Protein AF-A0A832TL80-F1 (afdb_monomer_lite)

Radius of gyration: 20.69 Å; chains: 1; bounding box: 59×48×45 Å

Secondary structure (DSSP, 8-state):
--B-TTT--B-SSEEEETTEEEEGGGGTTTSHHHHTTSSTT-TTS-GGG-BHHHHSB----EEETT-BHHHHHHHHHHTT-SEEEEEETTEEEEEEEHHHHIIIIITTT--GGG-BGGGT-B-S---B-TTSBHHHHHHHHHHHT-SEEEEEETTEEEEEEEHHHHHHHSTTHHHHHHHHHHHGGGGS--S--TTSS-TTTT--EEEE-TTT--EEEEEEEETTEEEEHHHHHHTT----

pLDDT: mean 71.95, std 20.25, range [30.44, 98.19]

Sequence (240 aa):
MNVCESCDSTSIDLRYVDGRYLCGNCRHEKDIEADRGKYAGIHNRDINKVSVTRAMNKAVIVMDINSDIPSIAREMVSRDAGSVIVTENDKATGIITERDIVKNIVAENKKPGELKAKDIFSSPLITIEPEKSIAEASEIMLKANIKRLPVLKDRTVIGIISNTDILAITPGLDTILRNLVDMNREALFSIPSREEISEDLEDFITGICESCLVFSVDLKYVHGRYLCRNCRQEEGEDYE

Foldseek 3Di:
DDAFPPPRDDAPQWAQAPNTTHHPVRPPDPCVPQPFQQAPPLAPDDLQQAFQLNLFRQDAAEDEQFAAQVVVVCVCRHVVHQKHFYDYPNARAFMDGPVQCCPVDVVVVHDRRVDGNNSRTDDRQAAAERRGGVVVVVVSCVVVVHFKHFYDDPRDGRGMDGVVSVQCSDHPSVVVVVVVCVVCVVVVPDDDDPPPDDPPPPAQDWDAWPPSRGTASRWHQDPNTTHHPVVCVVVPPDDD

Structure (mmCIF, N/CA/C/O backbone):
data_AF-A0A832TL80-F1
#
_entry.id   AF-A0A832TL80-F1
#
loop_
_atom_site.group_PDB
_atom_site.id
_atom_site.type_symbol
_atom_site.label_atom_id
_atom_site.label_alt_id
_atom_site.label_comp_id
_atom_site.label_asym_id
_atom_site.label_entity_id
_atom_site.label_seq_id
_atom_site.pdbx_PDB_ins_code
_atom_site.Cartn_x
_atom_site.Cartn_y
_atom_site.Cartn_z
_atom_site.occupancy
_atom_site.B_iso_or_equiv
_atom_site.auth_seq_id
_atom_site.auth_comp_id
_atom_site.auth_asym_id
_atom_site.auth_atom_id
_atom_site.pdbx_PDB_model_num
ATOM 1 N N . MET A 1 1 ? 16.599 -9.010 20.480 1.00 48.94 1 MET A N 1
ATOM 2 C CA . MET A 1 1 ? 17.142 -9.932 19.463 1.00 48.94 1 MET A CA 1
ATOM 3 C C . MET A 1 1 ? 15.985 -10.771 18.993 1.00 48.94 1 MET A C 1
ATOM 5 O O . MET A 1 1 ? 15.386 -11.442 19.821 1.00 48.94 1 MET A O 1
ATOM 9 N N . ASN A 1 2 ? 15.605 -10.642 17.728 1.00 57.44 2 ASN A N 1
ATOM 10 C CA . ASN A 1 2 ? 14.525 -11.449 17.181 1.00 57.44 2 ASN A CA 1
ATOM 11 C C . ASN A 1 2 ? 15.141 -12.803 16.794 1.00 57.44 2 ASN A C 1
ATOM 13 O O . ASN A 1 2 ? 16.161 -12.842 16.101 1.00 57.44 2 ASN A O 1
ATOM 17 N N . VAL A 1 3 ? 14.568 -13.889 17.307 1.00 72.94 3 VAL A N 1
ATOM 18 C CA . VAL A 1 3 ? 15.081 -15.256 17.160 1.00 72.94 3 VAL A CA 1
ATOM 19 C C . VAL A 1 3 ? 14.088 -16.051 16.319 1.00 72.94 3 VAL A C 1
ATOM 21 O O . VAL A 1 3 ? 12.880 -15.913 16.495 1.00 72.94 3 VAL A O 1
ATOM 24 N N . CYS A 1 4 ? 14.593 -16.840 15.373 1.00 65.19 4 CYS A N 1
ATOM 25 C CA . CYS A 1 4 ? 13.780 -17.759 14.589 1.00 65.19 4 CYS A CA 1
ATOM 26 C C . CYS A 1 4 ? 13.204 -18.837 15.503 1.00 65.19 4 CYS A C 1
ATOM 28 O O . CYS A 1 4 ? 13.952 -19.632 16.052 1.00 65.19 4 CYS A O 1
ATOM 30 N N . GLU A 1 5 ? 11.887 -18.940 15.588 1.00 78.81 5 GLU A N 1
ATOM 31 C CA . GLU A 1 5 ? 11.196 -19.919 16.434 1.00 78.81 5 GLU A CA 1
ATOM 32 C C . GLU A 1 5 ? 11.215 -21.348 15.850 1.00 78.81 5 GLU A C 1
ATOM 34 O O . GLU A 1 5 ? 10.547 -22.245 16.365 1.00 78.81 5 GLU A O 1
ATOM 39 N N . SER A 1 6 ? 11.945 -21.573 14.749 1.00 78.12 6 SER A N 1
ATOM 40 C CA . SER A 1 6 ? 12.142 -22.901 14.146 1.00 78.12 6 SER A CA 1
ATOM 41 C C . SER A 1 6 ? 13.575 -23.417 14.212 1.00 78.12 6 SER A C 1
ATOM 43 O O . SER A 1 6 ? 13.756 -24.631 14.200 1.00 78.12 6 SER A O 1
ATOM 45 N N . CYS A 1 7 ? 14.582 -22.548 14.200 1.00 71.69 7 CYS A N 1
ATOM 46 C CA . CYS A 1 7 ? 15.986 -22.972 14.217 1.00 71.69 7 CYS A CA 1
ATOM 47 C C . CYS A 1 7 ? 16.824 -22.221 15.251 1.00 71.69 7 CYS A C 1
ATOM 49 O O . CYS A 1 7 ? 18.045 -22.340 15.242 1.00 71.69 7 CYS A O 1
ATOM 51 N N . ASP A 1 8 ? 16.175 -21.404 16.083 1.00 66.75 8 ASP A N 1
ATOM 52 C CA . ASP A 1 8 ? 16.772 -20.586 17.138 1.00 66.75 8 ASP A CA 1
ATOM 53 C C . ASP A 1 8 ? 17.891 -19.642 16.662 1.00 66.75 8 ASP A C 1
ATOM 55 O O . ASP A 1 8 ? 18.618 -19.049 17.458 1.00 66.75 8 ASP A O 1
ATOM 59 N N . SER A 1 9 ? 18.008 -19.431 15.345 1.00 58.16 9 SER A N 1
ATOM 60 C CA . SER A 1 9 ? 18.956 -18.485 14.772 1.00 58.16 9 SER A CA 1
ATOM 61 C C . SER A 1 9 ? 18.470 -17.055 14.982 1.00 58.16 9 SER A C 1
ATOM 63 O O . SER A 1 9 ? 17.329 -16.728 14.636 1.00 58.16 9 SER A O 1
ATOM 65 N N . THR A 1 10 ? 19.350 -16.165 15.420 1.00 56.53 10 THR A N 1
ATOM 66 C CA . THR A 1 10 ? 19.107 -14.723 15.313 1.00 56.53 10 THR A CA 1
ATOM 67 C C . THR A 1 10 ? 19.060 -14.335 13.835 1.00 56.53 10 THR A C 1
ATOM 69 O O . THR A 1 10 ? 19.998 -14.608 13.089 1.00 56.53 10 THR A O 1
ATOM 72 N N . SER A 1 11 ? 17.974 -13.702 13.390 1.00 49.56 11 SER A N 1
ATOM 73 C CA . SER A 1 11 ? 17.815 -13.276 11.995 1.00 49.56 11 SER A CA 1
ATOM 74 C C . SER A 1 11 ? 17.180 -11.889 11.924 1.00 49.56 11 SER A C 1
ATOM 76 O O . SER A 1 11 ? 16.239 -11.584 12.653 1.00 49.56 11 SER A O 1
ATOM 78 N N . ILE A 1 12 ? 17.704 -11.041 11.037 1.00 46.66 12 ILE A N 1
ATOM 79 C CA . ILE A 1 12 ? 17.117 -9.728 10.718 1.00 46.66 12 ILE A CA 1
ATOM 80 C C . ILE A 1 12 ? 15.978 -9.834 9.696 1.00 46.66 12 ILE A C 1
ATOM 82 O O . ILE A 1 12 ? 15.180 -8.915 9.564 1.00 46.66 12 ILE A O 1
ATOM 86 N N . ASP A 1 13 ? 15.895 -10.968 9.004 1.00 51.09 13 ASP A N 1
ATOM 87 C CA . ASP A 1 13 ? 14.865 -11.308 8.027 1.00 51.09 13 ASP A CA 1
ATOM 88 C C . ASP A 1 13 ? 13.900 -12.325 8.654 1.00 51.09 13 ASP A C 1
ATOM 90 O O . ASP A 1 13 ? 13.768 -13.462 8.200 1.00 51.09 13 ASP A O 1
ATOM 94 N N . LEU A 1 14 ? 13.319 -11.980 9.805 1.00 55.31 14 LEU A N 1
ATOM 95 C CA . LEU A 1 14 ? 12.272 -12.787 10.430 1.00 55.31 14 LEU A CA 1
ATOM 96 C C . LEU A 1 14 ? 10.917 -12.332 9.916 1.00 55.31 14 LEU A C 1
ATOM 98 O O . LEU A 1 14 ? 10.561 -11.166 10.057 1.00 55.31 14 LEU A O 1
ATOM 102 N N . ARG A 1 15 ? 10.149 -13.275 9.376 1.00 57.84 15 ARG A N 1
ATOM 103 C CA . ARG A 1 15 ? 8.752 -13.061 8.990 1.00 57.84 15 ARG A CA 1
ATOM 104 C C . ARG A 1 15 ? 7.858 -13.945 9.833 1.00 57.84 15 ARG A C 1
ATOM 106 O O . ARG A 1 15 ? 8.253 -15.051 10.191 1.00 57.84 15 ARG A O 1
ATOM 113 N N . TYR A 1 16 ? 6.666 -13.466 10.152 1.00 61.72 16 TYR A N 1
ATOM 114 C CA . TYR A 1 16 ? 5.697 -14.261 10.890 1.00 61.72 16 TYR A CA 1
ATOM 115 C C . TYR A 1 16 ? 4.911 -15.138 9.917 1.00 61.72 16 TYR A C 1
ATOM 117 O O . TYR A 1 16 ? 4.200 -14.628 9.059 1.00 61.72 16 TYR A O 1
ATOM 125 N N . VAL A 1 17 ? 5.039 -16.451 10.040 1.00 62.19 17 VAL A N 1
ATOM 126 C CA . VAL A 1 17 ? 4.403 -17.439 9.167 1.00 62.19 17 VAL A CA 1
ATOM 127 C C . VAL A 1 17 ? 3.765 -18.500 10.057 1.00 62.19 17 VAL A C 1
ATOM 129 O O . VAL A 1 17 ? 4.408 -19.008 10.975 1.00 62.19 17 VAL A O 1
ATOM 132 N N . ASP A 1 18 ? 2.482 -18.795 9.831 1.00 63.47 18 ASP A N 1
ATOM 133 C CA . ASP A 1 18 ? 1.717 -19.825 10.556 1.00 63.47 18 ASP A CA 1
ATOM 134 C C . ASP A 1 18 ? 1.846 -19.762 12.091 1.00 63.47 18 ASP A C 1
ATOM 136 O O . ASP A 1 18 ? 1.967 -20.771 12.790 1.00 63.47 18 ASP A O 1
ATOM 140 N N . GLY A 1 19 ? 1.809 -18.547 12.639 1.00 62.19 19 GLY A N 1
ATOM 141 C CA . GLY A 1 19 ? 1.839 -18.332 14.081 1.00 62.19 19 GLY A CA 1
ATOM 142 C C . GLY A 1 19 ? 3.238 -18.209 14.689 1.00 62.19 19 GLY A C 1
ATOM 143 O O . GLY A 1 19 ? 3.325 -18.073 15.910 1.00 62.19 19 GLY A O 1
ATOM 144 N N . ARG A 1 20 ? 4.308 -18.251 13.877 1.00 73.81 20 ARG A N 1
ATOM 145 C CA . 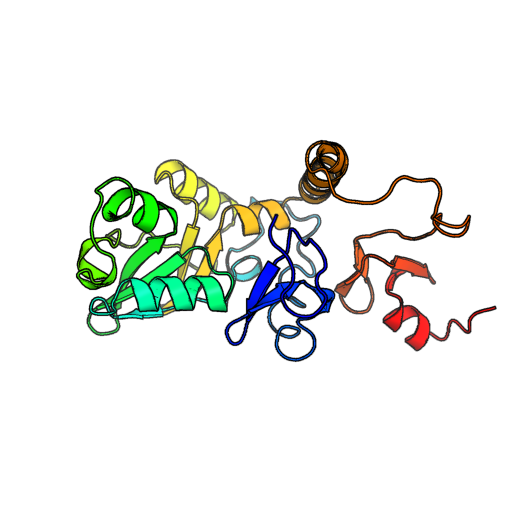ARG A 1 20 ? 5.702 -18.229 14.346 1.00 73.81 20 ARG A CA 1
ATOM 146 C C . ARG A 1 20 ? 6.599 -17.263 13.5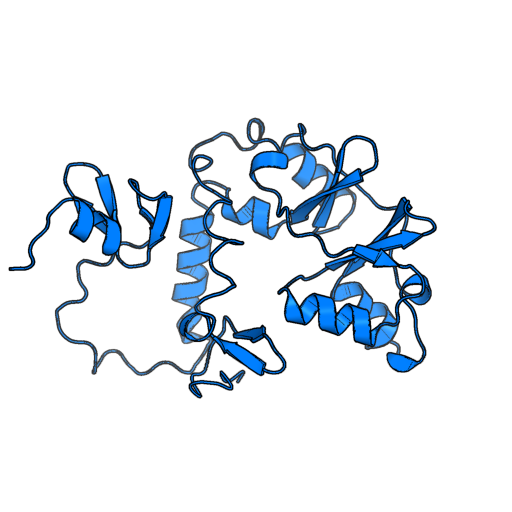80 1.00 73.81 20 ARG A C 1
ATOM 148 O O . ARG A 1 20 ? 6.407 -17.071 12.386 1.00 73.81 20 ARG A O 1
ATOM 155 N N . TYR A 1 21 ? 7.626 -16.703 14.216 1.00 71.56 21 TYR A N 1
ATOM 156 C CA . TYR A 1 21 ? 8.664 -15.918 13.526 1.00 71.56 21 TYR A CA 1
ATOM 157 C C . TYR A 1 21 ? 9.734 -16.830 12.909 1.00 71.56 21 TYR A C 1
ATOM 159 O O . TYR A 1 21 ? 10.517 -17.448 13.626 1.00 71.56 21 TYR A O 1
ATOM 167 N N . LEU A 1 22 ? 9.802 -16.897 11.576 1.00 69.94 22 LEU A N 1
ATOM 168 C CA . LEU A 1 22 ? 10.696 -17.774 10.811 1.00 69.94 22 LEU A CA 1
ATOM 169 C C . LEU A 1 22 ? 11.719 -16.984 9.980 1.00 69.94 22 LEU A C 1
ATOM 171 O O . LEU A 1 22 ? 11.379 -16.000 9.312 1.00 69.94 22 LEU A O 1
ATOM 175 N N . CYS A 1 23 ? 12.982 -17.425 9.990 1.00 67.88 23 CYS A N 1
ATOM 176 C CA . CYS A 1 23 ? 14.047 -16.837 9.169 1.00 67.88 23 CYS A CA 1
ATOM 177 C C . CYS A 1 23 ? 13.941 -17.298 7.710 1.00 67.88 23 CYS A C 1
ATOM 179 O O . CYS A 1 23 ? 13.290 -18.303 7.430 1.00 67.88 23 CYS A O 1
ATOM 181 N N . GLY A 1 24 ? 14.609 -16.603 6.781 1.00 59.31 24 GLY A N 1
ATOM 182 C CA . GLY A 1 24 ? 14.574 -16.926 5.345 1.00 59.31 24 GLY A CA 1
ATOM 183 C C . GLY A 1 24 ? 14.854 -18.388 5.004 1.00 59.31 24 GLY A C 1
ATOM 184 O O . GLY A 1 24 ? 14.225 -18.939 4.104 1.00 59.31 24 GLY A O 1
ATOM 185 N N . ASN A 1 25 ? 15.700 -19.054 5.787 1.00 62.31 25 ASN A N 1
ATOM 186 C CA . ASN A 1 25 ? 16.017 -20.465 5.583 1.00 62.31 25 ASN A CA 1
ATOM 187 C C . ASN A 1 25 ? 14.895 -21.408 6.048 1.00 62.31 25 ASN A C 1
ATOM 189 O O . ASN A 1 25 ? 14.706 -22.463 5.450 1.00 62.31 25 ASN A O 1
ATOM 193 N N . CYS A 1 26 ? 14.108 -21.025 7.056 1.00 66.50 26 CYS A N 1
ATOM 194 C CA . CYS A 1 26 ? 13.037 -21.851 7.625 1.00 66.50 26 CYS A CA 1
ATOM 195 C C . CYS A 1 26 ? 11.678 -21.688 6.927 1.00 66.50 26 CYS A C 1
ATOM 197 O O . CYS A 1 26 ? 10.740 -22.400 7.268 1.00 66.50 26 CYS A O 1
ATOM 199 N N . ARG A 1 27 ? 11.555 -20.775 5.954 1.00 69.38 27 ARG A N 1
ATOM 200 C CA . ARG A 1 27 ? 10.302 -20.488 5.223 1.00 69.38 27 ARG A CA 1
ATOM 201 C C . ARG A 1 27 ? 10.055 -21.373 3.985 1.00 69.38 27 ARG A C 1
ATOM 203 O O . ARG A 1 27 ? 9.145 -21.112 3.199 1.00 69.38 27 ARG A O 1
ATOM 210 N N . HIS A 1 28 ? 10.858 -22.412 3.763 1.00 53.44 28 HIS A N 1
ATOM 211 C CA . HIS A 1 28 ? 10.802 -23.207 2.531 1.00 53.44 28 HIS A CA 1
ATOM 212 C C . HIS A 1 28 ? 9.560 -24.114 2.452 1.00 53.44 28 HIS A C 1
ATOM 214 O O . HIS A 1 28 ? 9.505 -25.154 3.092 1.00 53.44 28 HIS A O 1
ATOM 220 N N . GLU A 1 29 ? 8.566 -23.678 1.668 1.00 42.06 29 GLU A N 1
ATOM 221 C CA . GLU A 1 29 ? 8.042 -24.350 0.450 1.00 42.06 29 GLU A CA 1
ATOM 222 C C . GLU A 1 29 ? 6.787 -23.645 -0.113 1.00 42.06 29 GLU A C 1
ATOM 224 O O . GLU A 1 29 ? 6.379 -23.934 -1.234 1.00 42.06 29 GLU A O 1
ATOM 229 N N . LYS A 1 30 ? 6.214 -22.650 0.587 1.00 42.03 30 LYS A N 1
ATOM 230 C CA . LYS A 1 30 ? 5.069 -21.856 0.079 1.00 42.03 30 LYS A CA 1
ATOM 231 C C . LYS A 1 30 ? 5.389 -20.409 -0.321 1.00 42.03 30 LYS A C 1
ATOM 233 O O . LYS A 1 30 ? 4.655 -19.833 -1.116 1.00 42.03 30 LYS A O 1
ATOM 238 N N . ASP A 1 31 ? 6.507 -19.846 0.137 1.00 42.84 31 ASP A N 1
ATOM 239 C CA . ASP A 1 31 ? 6.844 -18.423 -0.084 1.00 42.84 31 ASP A CA 1
ATOM 240 C C . ASP A 1 31 ? 7.661 -18.157 -1.362 1.00 42.84 31 ASP A C 1
ATOM 242 O O . ASP A 1 31 ? 7.952 -17.018 -1.729 1.00 42.84 31 ASP A O 1
ATOM 246 N N . ILE A 1 32 ? 8.033 -19.223 -2.065 1.00 40.72 32 ILE A N 1
ATOM 247 C CA . ILE A 1 32 ? 8.951 -19.194 -3.204 1.00 40.72 32 ILE A CA 1
ATOM 248 C C . ILE A 1 32 ? 8.335 -18.547 -4.459 1.00 40.72 32 ILE A C 1
ATOM 250 O O . ILE A 1 32 ? 9.061 -17.985 -5.281 1.00 40.72 32 ILE A O 1
ATOM 254 N N . GLU A 1 33 ? 7.011 -18.553 -4.602 1.00 36.66 33 GLU A N 1
ATOM 255 C CA . GLU A 1 33 ? 6.350 -18.012 -5.798 1.00 36.66 33 GLU A CA 1
ATOM 256 C C . GLU A 1 33 ? 6.107 -16.492 -5.747 1.00 36.66 33 GLU A C 1
ATOM 258 O O . GLU A 1 33 ? 5.873 -15.877 -6.787 1.00 36.66 33 GLU A O 1
ATOM 263 N N . ALA A 1 34 ? 6.218 -15.845 -4.580 1.00 40.84 34 ALA A N 1
ATOM 264 C CA . ALA A 1 34 ? 5.874 -14.425 -4.438 1.00 40.84 34 ALA A CA 1
ATOM 265 C C . ALA A 1 34 ? 7.029 -13.448 -4.740 1.00 40.84 34 ALA A C 1
ATOM 267 O O . ALA A 1 34 ? 6.762 -12.296 -5.090 1.00 40.84 34 ALA A O 1
ATOM 268 N N . ASP A 1 35 ? 8.294 -13.875 -4.632 1.00 35.06 35 ASP A N 1
ATOM 269 C CA . ASP A 1 35 ? 9.465 -12.984 -4.770 1.00 35.06 35 ASP A CA 1
ATOM 270 C C . ASP A 1 35 ? 10.349 -13.251 -5.999 1.00 35.06 35 ASP A C 1
ATOM 272 O O . ASP A 1 35 ? 11.065 -12.353 -6.442 1.00 35.06 35 ASP A O 1
ATOM 276 N N . ARG A 1 36 ? 10.274 -14.436 -6.620 1.00 33.81 36 ARG A N 1
ATOM 277 C CA . ARG A 1 36 ? 11.235 -14.869 -7.657 1.00 33.81 36 ARG A CA 1
ATOM 278 C C . ARG A 1 36 ? 11.150 -14.151 -9.013 1.00 33.81 36 ARG A C 1
ATOM 280 O O . ARG A 1 36 ? 12.035 -14.343 -9.835 1.00 33.81 36 ARG A O 1
ATOM 287 N N . GLY A 1 37 ? 10.138 -13.315 -9.262 1.00 35.94 37 GLY A N 1
ATOM 288 C CA . GLY A 1 37 ? 9.908 -12.700 -10.582 1.00 35.94 37 GLY A CA 1
ATOM 289 C C . GLY A 1 37 ? 9.864 -11.170 -10.633 1.00 35.94 37 GLY A C 1
ATOM 290 O O . GLY A 1 37 ? 9.578 -10.620 -11.694 1.00 35.94 37 GLY A O 1
ATOM 291 N N . LYS A 1 38 ? 10.082 -10.459 -9.516 1.00 40.44 38 LYS A N 1
ATOM 292 C CA . LYS A 1 38 ? 9.716 -9.029 -9.418 1.00 40.44 38 LYS A CA 1
ATOM 293 C C . LYS A 1 38 ? 10.641 -8.054 -10.159 1.00 40.44 3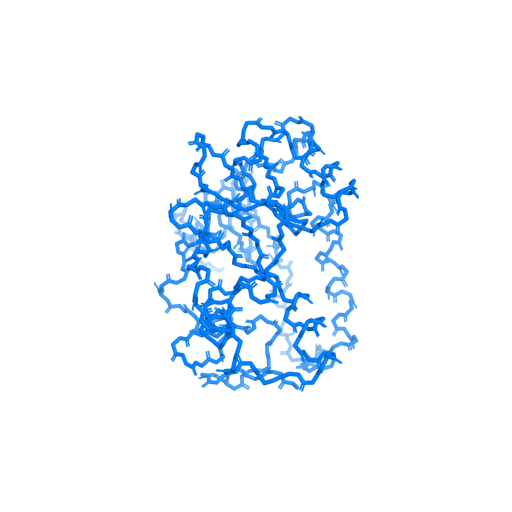8 LYS A C 1
ATOM 295 O O . LYS A 1 38 ? 10.171 -6.996 -10.557 1.00 40.44 38 LYS A O 1
ATOM 300 N N . TYR A 1 39 ? 11.914 -8.394 -10.380 1.00 43.06 39 TYR A N 1
ATOM 301 C CA . TYR A 1 39 ? 12.921 -7.412 -10.834 1.00 43.06 39 TYR A CA 1
ATOM 302 C C . TYR A 1 39 ? 13.730 -7.827 -12.074 1.00 43.06 39 TYR A C 1
ATOM 304 O O . TYR A 1 39 ? 14.628 -7.106 -12.515 1.00 43.06 39 TYR A O 1
ATOM 312 N N . ALA A 1 40 ? 13.386 -8.961 -12.689 1.00 35.41 40 ALA A N 1
ATOM 313 C CA . ALA A 1 40 ? 14.052 -9.447 -13.892 1.00 35.41 40 ALA A CA 1
ATOM 314 C C . ALA A 1 40 ? 13.946 -8.428 -15.054 1.00 35.41 40 ALA A C 1
ATOM 316 O O . ALA A 1 40 ? 12.857 -8.109 -15.533 1.00 35.41 40 ALA A O 1
ATOM 317 N N . GLY A 1 41 ? 15.091 -7.913 -15.525 1.00 38.53 41 GLY A N 1
ATOM 318 C CA . GLY A 1 41 ? 15.200 -7.098 -16.749 1.00 38.53 41 GLY A CA 1
ATOM 319 C C . GLY A 1 41 ? 15.059 -5.573 -16.601 1.00 38.53 41 GLY A C 1
ATOM 320 O O . GLY A 1 41 ? 14.920 -4.875 -17.618 1.00 38.53 41 GLY A O 1
ATOM 321 N N . ILE A 1 42 ? 15.077 -5.045 -15.371 1.00 45.91 42 ILE A N 1
ATOM 322 C CA . ILE A 1 42 ? 14.976 -3.594 -15.098 1.00 45.91 42 ILE A CA 1
ATOM 323 C C . ILE A 1 42 ? 16.350 -2.953 -14.845 1.00 45.91 42 ILE A C 1
ATOM 325 O O . ILE A 1 42 ? 16.527 -1.757 -15.086 1.00 45.91 42 ILE A O 1
ATOM 329 N N . HIS A 1 43 ? 17.339 -3.751 -14.442 1.00 42.84 43 HIS A N 1
ATOM 330 C CA . HIS A 1 43 ? 18.697 -3.285 -14.195 1.00 42.84 43 HIS A CA 1
ATOM 331 C C . HIS A 1 43 ? 19.295 -2.706 -15.488 1.00 42.84 43 HIS A C 1
ATOM 333 O O . HIS A 1 43 ? 19.375 -3.395 -16.503 1.00 42.84 43 HIS A O 1
ATOM 339 N N . ASN A 1 44 ? 19.676 -1.424 -15.437 1.00 45.69 44 ASN A N 1
ATOM 340 C CA . ASN A 1 44 ? 20.236 -0.601 -16.523 1.00 45.69 44 ASN A CA 1
ATOM 341 C C . ASN A 1 44 ? 19.251 0.201 -17.412 1.00 45.69 44 ASN A C 1
ATOM 343 O O . ASN A 1 44 ? 19.606 0.602 -18.522 1.00 45.69 44 ASN A O 1
ATOM 347 N N . ARG A 1 45 ? 18.020 0.484 -16.954 1.00 49.81 45 ARG A N 1
ATOM 348 C CA . ARG A 1 45 ? 17.097 1.412 -17.647 1.00 49.81 45 ARG A CA 1
ATOM 349 C C . ARG A 1 45 ? 17.026 2.772 -16.951 1.00 49.81 45 ARG A C 1
ATOM 351 O O . ARG A 1 45 ? 16.989 2.847 -15.729 1.00 49.81 45 ARG A O 1
ATOM 358 N N . ASP A 1 46 ? 16.940 3.838 -17.747 1.00 62.66 46 ASP A N 1
ATOM 359 C CA . ASP A 1 46 ? 16.547 5.176 -17.285 1.00 62.66 46 ASP A CA 1
ATOM 360 C C . ASP A 1 46 ? 15.223 5.071 -16.505 1.00 62.66 46 ASP A C 1
ATOM 362 O O . ASP A 1 46 ? 14.233 4.567 -17.046 1.00 62.66 46 ASP A O 1
ATOM 366 N N . ILE A 1 47 ? 15.204 5.508 -15.240 1.00 60.44 47 ILE A N 1
ATOM 367 C CA . ILE A 1 47 ? 14.044 5.404 -14.335 1.00 60.44 47 ILE A CA 1
ATOM 368 C C . ILE A 1 47 ? 12.793 6.089 -14.904 1.00 60.44 47 ILE A C 1
ATOM 370 O O . ILE A 1 47 ? 11.668 5.677 -14.616 1.00 60.44 47 ILE A O 1
ATOM 374 N N . ASN A 1 48 ? 12.980 7.065 -15.798 1.00 63.44 48 ASN A N 1
ATOM 375 C CA . ASN A 1 48 ? 11.896 7.723 -16.528 1.00 63.44 48 ASN A CA 1
ATOM 376 C C . ASN A 1 48 ? 11.179 6.786 -17.519 1.00 63.44 48 ASN A C 1
ATOM 378 O O . ASN A 1 48 ? 10.062 7.068 -17.940 1.00 63.44 48 ASN A O 1
ATOM 382 N N . LYS A 1 49 ? 11.800 5.663 -17.901 1.00 69.06 49 LYS A N 1
ATOM 383 C CA . LYS A 1 49 ? 11.278 4.685 -18.874 1.00 69.06 49 LYS A CA 1
ATOM 384 C C . LYS A 1 49 ? 10.768 3.395 -18.233 1.00 69.06 49 LYS A C 1
ATOM 386 O O . LYS A 1 49 ? 10.279 2.515 -18.945 1.00 69.06 49 LYS A O 1
ATOM 391 N N . VAL A 1 50 ? 10.902 3.239 -16.916 1.00 75.12 50 VAL A N 1
ATOM 392 C CA . VAL A 1 50 ? 10.374 2.072 -16.202 1.00 75.12 50 VAL A CA 1
ATOM 393 C C . VAL A 1 50 ? 8.961 2.391 -15.730 1.00 75.12 50 VAL A C 1
ATOM 395 O O . VAL A 1 50 ? 8.751 3.347 -14.990 1.00 75.12 50 VAL A O 1
ATOM 398 N N . SER A 1 51 ? 7.990 1.593 -16.172 1.00 82.44 51 SER A N 1
ATOM 399 C CA . SER A 1 51 ? 6.591 1.709 -15.753 1.00 82.44 51 SER A CA 1
ATOM 400 C C . SER A 1 51 ? 6.374 1.131 -14.354 1.00 82.44 51 SER A C 1
ATOM 402 O O . SER A 1 51 ? 6.948 0.087 -14.035 1.00 82.44 51 SER A O 1
ATOM 404 N N . VAL A 1 52 ? 5.449 1.698 -13.586 1.00 87.00 52 VAL A N 1
ATOM 405 C CA . VAL A 1 52 ? 5.047 1.227 -12.252 1.00 87.00 52 VAL A CA 1
ATOM 406 C C . VAL A 1 52 ? 4.686 -0.257 -12.245 1.00 87.00 52 VAL A C 1
ATOM 408 O O . VAL A 1 52 ? 5.164 -0.987 -11.383 1.00 87.00 52 VAL A O 1
ATOM 411 N N . THR A 1 53 ? 3.945 -0.746 -13.246 1.00 82.06 53 THR A N 1
ATOM 412 C CA . THR A 1 53 ? 3.565 -2.173 -13.365 1.00 82.06 53 THR A CA 1
ATOM 413 C C . THR A 1 53 ? 4.744 -3.135 -13.263 1.00 82.06 53 THR A C 1
ATOM 415 O O . THR A 1 53 ? 4.586 -4.265 -12.805 1.00 82.06 53 THR A O 1
ATOM 418 N N . ARG A 1 54 ? 5.924 -2.710 -13.729 1.00 74.12 54 ARG A N 1
ATOM 419 C CA . ARG A 1 54 ? 7.121 -3.552 -13.755 1.00 74.12 54 ARG A CA 1
ATOM 420 C C . ARG A 1 54 ? 7.804 -3.659 -12.399 1.00 74.12 54 ARG A C 1
ATOM 422 O O . ARG A 1 54 ? 8.502 -4.636 -12.195 1.00 74.12 54 ARG A O 1
ATOM 429 N N . ALA A 1 55 ? 7.617 -2.682 -11.517 1.00 76.38 55 ALA A N 1
ATOM 430 C CA . ALA A 1 55 ? 8.296 -2.634 -10.226 1.00 76.38 55 ALA A CA 1
ATOM 431 C C . ALA A 1 55 ? 7.361 -2.802 -9.026 1.00 76.38 55 ALA A C 1
ATOM 433 O O . ALA A 1 55 ? 7.828 -3.082 -7.930 1.00 76.38 55 ALA A O 1
ATOM 434 N N . MET A 1 56 ? 6.054 -2.603 -9.204 1.00 79.06 56 MET A N 1
ATOM 435 C CA . MET A 1 56 ? 5.093 -2.707 -8.111 1.00 79.06 56 MET A CA 1
ATOM 436 C C . MET A 1 56 ? 5.039 -4.124 -7.531 1.00 79.06 56 MET A C 1
ATOM 438 O O . MET A 1 56 ? 5.156 -5.126 -8.244 1.00 79.06 56 MET A O 1
ATOM 442 N N . ASN A 1 57 ? 4.719 -4.210 -6.247 1.00 79.00 57 ASN A N 1
ATOM 443 C CA . ASN A 1 57 ? 4.307 -5.454 -5.632 1.00 79.00 57 ASN A CA 1
ATOM 444 C C . ASN A 1 57 ? 2.832 -5.737 -5.967 1.00 79.00 57 ASN A C 1
ATOM 446 O O . ASN A 1 57 ? 1.952 -4.916 -5.710 1.00 79.00 57 ASN A O 1
ATOM 450 N N . LYS A 1 58 ? 2.557 -6.907 -6.551 1.00 73.31 58 LYS A N 1
ATOM 451 C CA . LYS A 1 58 ? 1.198 -7.346 -6.915 1.00 73.31 58 LYS A CA 1
ATOM 452 C C . LYS A 1 58 ? 0.416 -7.914 -5.729 1.00 73.31 58 LYS A C 1
ATOM 454 O O . LYS A 1 58 ? -0.809 -7.955 -5.771 1.00 73.31 58 LYS A O 1
ATOM 459 N N . ALA A 1 59 ? 1.109 -8.363 -4.682 1.00 70.62 59 ALA A N 1
ATOM 460 C CA . ALA A 1 59 ? 0.480 -8.883 -3.479 1.00 70.62 59 ALA A CA 1
ATOM 461 C C . ALA A 1 59 ? 0.016 -7.710 -2.608 1.00 70.62 59 ALA A C 1
ATOM 463 O O . ALA A 1 59 ? 0.786 -7.149 -1.830 1.00 70.62 59 ALA A O 1
ATOM 464 N N . VAL A 1 60 ? -1.247 -7.321 -2.773 1.00 77.62 60 VAL A N 1
ATOM 465 C CA . VAL A 1 60 ? -1.872 -6.257 -1.986 1.00 77.62 60 VAL A CA 1
ATOM 466 C C . VAL A 1 60 ? -2.847 -6.865 -0.998 1.00 77.62 60 VAL A C 1
ATOM 468 O O . VAL A 1 60 ? -3.710 -7.658 -1.365 1.00 77.62 60 VAL A O 1
ATOM 471 N N . ILE A 1 61 ? -2.725 -6.458 0.260 1.00 86.56 61 ILE A N 1
ATOM 472 C CA . ILE 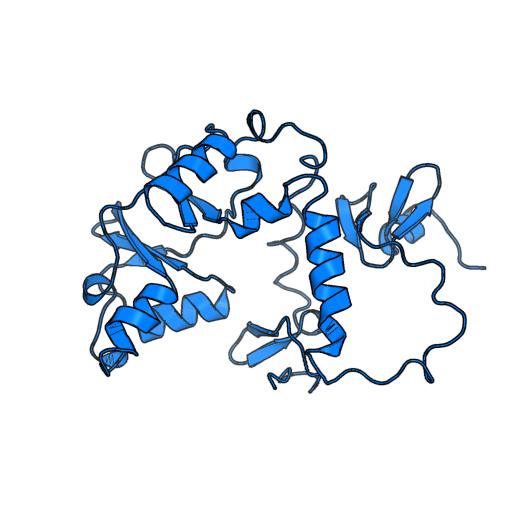A 1 61 ? -3.707 -6.786 1.287 1.00 86.56 61 ILE A CA 1
ATOM 473 C C . ILE A 1 61 ? -4.839 -5.776 1.192 1.00 86.56 61 ILE A C 1
ATOM 475 O O . ILE A 1 61 ? -4.604 -4.566 1.251 1.00 86.56 61 ILE A O 1
ATOM 479 N N . VAL A 1 62 ? -6.060 -6.281 1.071 1.00 91.31 62 VAL A N 1
ATOM 480 C CA . VAL A 1 62 ? -7.277 -5.477 1.032 1.00 91.31 62 VAL A CA 1
ATOM 481 C C . VAL A 1 62 ? -8.172 -5.912 2.182 1.00 91.31 62 VAL A C 1
ATOM 483 O O . VAL A 1 62 ? -8.393 -7.105 2.374 1.00 91.31 62 VAL A O 1
ATOM 486 N N . MET A 1 63 ? -8.663 -4.952 2.962 1.00 95.56 63 MET A N 1
ATOM 487 C CA . MET A 1 63 ? -9.522 -5.202 4.119 1.00 95.56 63 MET A CA 1
ATOM 488 C C . MET A 1 63 ? -10.722 -4.254 4.123 1.00 95.56 63 MET A C 1
ATOM 490 O O . MET A 1 63 ? -10.649 -3.135 3.610 1.00 95.56 63 MET A O 1
ATOM 494 N N . ASP A 1 64 ? -11.837 -4.699 4.700 1.00 96.94 64 ASP A N 1
ATOM 495 C CA . ASP A 1 64 ? -13.040 -3.873 4.844 1.00 96.94 64 ASP A CA 1
ATOM 496 C C . ASP A 1 64 ? -12.836 -2.793 5.917 1.00 96.94 64 ASP A C 1
ATOM 498 O O . ASP A 1 64 ? -12.152 -3.015 6.922 1.00 96.94 64 ASP A O 1
ATOM 502 N N . ILE A 1 65 ? -13.477 -1.640 5.737 1.00 97.44 65 ILE A N 1
ATOM 503 C CA . ILE A 1 65 ? -13.460 -0.490 6.649 1.00 97.44 65 ILE A CA 1
ATOM 504 C C . ILE A 1 65 ? -13.926 -0.830 8.079 1.00 97.44 65 ILE A C 1
ATOM 506 O O . ILE A 1 65 ? -13.581 -0.132 9.037 1.00 97.44 65 ILE A O 1
ATOM 510 N N . ASN A 1 66 ? -14.662 -1.929 8.264 1.00 97.50 66 ASN A N 1
ATOM 511 C CA . ASN A 1 66 ? -15.112 -2.412 9.567 1.00 97.50 66 ASN A CA 1
ATOM 512 C C . ASN A 1 66 ? -14.192 -3.455 10.213 1.00 97.50 66 ASN A C 1
ATOM 514 O O . ASN A 1 66 ? -14.501 -3.886 11.329 1.00 97.50 66 ASN A O 1
ATOM 518 N N . SER A 1 67 ? -13.099 -3.848 9.551 1.00 97.62 67 SER A N 1
ATOM 519 C CA . SER A 1 67 ? -12.111 -4.791 10.090 1.00 97.62 67 SER A CA 1
ATOM 520 C C . SER A 1 67 ? -11.485 -4.241 11.369 1.00 97.62 67 SER A C 1
ATOM 522 O O . SER A 1 67 ? -11.168 -3.051 11.444 1.00 97.62 67 SER A O 1
ATOM 524 N N . ASP A 1 68 ? -11.303 -5.090 12.378 1.00 97.56 68 ASP A N 1
ATOM 525 C CA . ASP A 1 68 ? -10.637 -4.704 13.622 1.00 97.56 68 ASP A CA 1
ATOM 526 C C . ASP A 1 68 ? -9.122 -4.524 13.422 1.00 97.56 68 ASP A C 1
ATOM 528 O O . ASP A 1 68 ? -8.502 -5.161 12.563 1.00 97.56 68 ASP A O 1
ATOM 532 N N . ILE A 1 69 ? -8.513 -3.643 14.221 1.00 97.94 69 ILE A N 1
ATOM 533 C CA . ILE A 1 69 ? -7.075 -3.360 14.115 1.00 97.94 69 ILE A CA 1
ATOM 534 C C . ILE A 1 69 ? -6.196 -4.593 14.380 1.00 97.94 69 ILE A C 1
ATOM 536 O O . ILE A 1 69 ? -5.231 -4.779 13.635 1.00 97.94 69 ILE A O 1
ATOM 540 N N . PRO A 1 70 ? -6.465 -5.449 15.385 1.00 97.12 70 PRO A N 1
ATOM 541 C CA . PRO A 1 70 ? -5.686 -6.671 15.574 1.00 97.12 70 PRO A CA 1
ATOM 542 C C . PRO A 1 70 ? -5.655 -7.576 14.335 1.00 97.12 70 PRO A C 1
ATOM 544 O O . PRO A 1 70 ? -4.602 -8.123 14.015 1.00 97.12 70 PRO A O 1
ATOM 547 N N . SER A 1 71 ? -6.774 -7.723 13.624 1.00 96.06 71 SER A N 1
ATOM 548 C CA . SER A 1 71 ? -6.855 -8.477 12.369 1.00 96.06 71 SER A CA 1
ATOM 549 C C . SER A 1 71 ? -6.022 -7.827 11.270 1.00 96.06 71 SER A C 1
ATOM 551 O O . SER A 1 71 ? -5.255 -8.524 10.612 1.00 96.06 71 SER A O 1
ATOM 553 N N . ILE A 1 72 ? -6.080 -6.498 11.134 1.00 96.31 72 ILE A N 1
ATOM 554 C CA . ILE A 1 72 ? -5.219 -5.753 10.201 1.00 96.31 72 ILE A CA 1
ATOM 555 C C . ILE A 1 72 ? -3.735 -5.979 10.500 1.00 96.31 72 ILE A C 1
ATOM 557 O O . ILE A 1 72 ? -2.962 -6.292 9.598 1.00 96.31 72 ILE A O 1
ATOM 561 N N . ALA A 1 73 ? -3.334 -5.849 11.765 1.00 93.75 73 ALA A N 1
ATOM 562 C CA . ALA A 1 73 ? -1.948 -6.039 12.176 1.00 93.75 73 ALA A CA 1
ATOM 563 C C . ALA A 1 73 ? -1.469 -7.477 11.921 1.00 93.75 73 ALA A C 1
ATOM 565 O O . ALA A 1 73 ? -0.350 -7.671 11.455 1.00 93.75 73 ALA A O 1
ATOM 566 N N . ARG A 1 74 ? -2.317 -8.486 12.169 1.00 91.31 74 ARG A N 1
ATOM 567 C CA . ARG A 1 74 ? -2.003 -9.886 11.844 1.00 91.31 74 ARG A CA 1
ATOM 568 C C . ARG A 1 74 ? -1.813 -10.099 10.348 1.00 91.31 74 ARG A C 1
ATOM 570 O O . ARG A 1 74 ? -0.837 -10.737 9.974 1.00 91.31 74 ARG A O 1
ATOM 577 N N . GLU A 1 75 ? -2.688 -9.552 9.504 1.00 86.06 75 GLU A N 1
ATOM 578 C CA . GLU A 1 75 ? -2.534 -9.662 8.048 1.00 86.06 75 GLU A CA 1
ATOM 579 C C . GLU A 1 75 ? -1.230 -9.007 7.576 1.00 86.06 75 GLU A C 1
ATOM 581 O O . GLU A 1 75 ? -0.472 -9.638 6.840 1.00 86.06 75 GLU A O 1
ATOM 586 N N . MET A 1 76 ? -0.919 -7.797 8.064 1.00 83.69 76 MET A N 1
ATOM 587 C CA . MET A 1 76 ? 0.356 -7.114 7.794 1.00 83.69 76 MET A CA 1
ATOM 588 C C . MET A 1 76 ? 1.557 -7.997 8.146 1.00 83.69 76 MET A C 1
ATOM 590 O O . MET A 1 76 ? 2.451 -8.193 7.329 1.00 83.69 76 MET A O 1
ATOM 594 N N . VAL A 1 77 ? 1.550 -8.571 9.348 1.00 80.94 77 VAL A N 1
ATOM 595 C CA . VAL A 1 77 ? 2.642 -9.394 9.876 1.00 80.94 77 VAL A CA 1
ATOM 596 C C . VAL A 1 77 ? 2.765 -10.729 9.125 1.00 80.94 77 VAL A C 1
ATOM 598 O O . VAL A 1 77 ? 3.871 -11.124 8.769 1.00 80.94 77 VAL A O 1
ATOM 601 N N . SER A 1 78 ? 1.642 -11.385 8.811 1.00 75.44 78 SER A N 1
ATOM 602 C CA . SER A 1 78 ? 1.606 -12.684 8.116 1.00 75.44 78 SER A CA 1
ATOM 603 C C . SER A 1 78 ? 2.101 -12.641 6.668 1.00 75.44 78 SER A C 1
ATOM 605 O O . SER A 1 78 ? 2.558 -13.644 6.130 1.00 75.44 78 SER A O 1
ATOM 607 N N . ARG A 1 79 ? 1.992 -11.478 6.020 1.00 70.38 79 ARG A N 1
ATOM 608 C CA . ARG A 1 79 ? 2.335 -11.283 4.604 1.00 70.38 79 ARG A CA 1
ATOM 609 C C . ARG A 1 79 ? 3.543 -10.369 4.413 1.00 70.38 79 ARG A C 1
ATOM 611 O O . ARG A 1 79 ? 3.809 -9.966 3.283 1.00 70.38 79 ARG A O 1
ATOM 618 N N . ASP A 1 80 ? 4.232 -10.026 5.502 1.00 71.25 80 ASP A N 1
ATOM 619 C CA . ASP A 1 80 ? 5.343 -9.068 5.528 1.00 71.25 80 ASP A CA 1
ATOM 620 C C . ASP A 1 80 ? 5.025 -7.764 4.772 1.00 71.25 80 ASP A C 1
ATOM 622 O O . ASP A 1 80 ? 5.763 -7.293 3.905 1.00 71.25 80 ASP A O 1
ATOM 626 N N . ALA A 1 81 ? 3.853 -7.198 5.055 1.00 79.12 81 ALA A N 1
ATOM 627 C CA . ALA A 1 81 ? 3.346 -6.010 4.392 1.00 79.12 81 ALA A CA 1
ATOM 628 C C . ALA A 1 81 ? 3.263 -4.838 5.367 1.00 79.12 81 ALA A C 1
ATOM 630 O O . ALA A 1 81 ? 2.531 -4.874 6.351 1.00 79.12 81 ALA A O 1
ATOM 631 N N . GLY A 1 82 ? 3.915 -3.727 5.031 1.00 82.56 82 GLY A N 1
ATOM 632 C CA . GLY A 1 82 ? 3.861 -2.517 5.858 1.00 82.56 82 GLY A CA 1
ATOM 633 C C . GLY A 1 82 ? 2.601 -1.654 5.674 1.00 82.56 82 GLY A C 1
ATOM 634 O O . GLY A 1 82 ? 2.540 -0.527 6.182 1.00 82.56 82 GLY A O 1
ATOM 635 N N . SER A 1 83 ? 1.619 -2.118 4.893 1.00 90.94 83 SER A N 1
ATOM 636 C CA . SER A 1 83 ? 0.348 -1.418 4.681 1.00 90.94 83 SER A CA 1
ATOM 637 C C . SER A 1 83 ? -0.773 -2.324 4.172 1.00 90.94 83 SER A C 1
ATOM 639 O O . SER A 1 83 ? -0.506 -3.280 3.449 1.00 90.94 83 SER A O 1
ATOM 641 N N . VAL A 1 84 ? -2.021 -1.940 4.450 1.00 94.88 84 VAL A N 1
ATOM 642 C CA . VAL A 1 84 ? -3.240 -2.543 3.890 1.00 94.88 84 VAL A CA 1
ATOM 643 C C . VAL A 1 84 ? -4.096 -1.480 3.208 1.00 94.88 84 VAL A C 1
ATOM 645 O O . VAL A 1 84 ? -4.183 -0.344 3.681 1.00 94.88 84 VAL A O 1
ATOM 648 N N . ILE A 1 85 ? -4.749 -1.848 2.111 1.00 95.38 85 ILE A N 1
ATOM 649 C CA . ILE A 1 85 ? -5.759 -1.010 1.465 1.00 95.38 85 ILE A CA 1
ATOM 650 C C . ILE A 1 85 ? -7.095 -1.234 2.155 1.00 95.38 85 ILE A C 1
ATOM 652 O O . ILE A 1 85 ? -7.512 -2.370 2.373 1.00 95.38 85 ILE A O 1
ATOM 656 N N . VAL A 1 86 ? -7.768 -0.140 2.483 1.00 96.94 86 VAL A N 1
ATOM 657 C CA . VAL A 1 86 ? -9.089 -0.151 3.102 1.00 96.94 86 VAL A CA 1
ATOM 658 C C . VAL A 1 86 ? -10.144 0.053 2.026 1.00 96.94 86 VAL A C 1
ATOM 660 O O . VAL A 1 86 ? -10.038 0.954 1.187 1.00 96.94 86 VAL A O 1
ATOM 663 N N . THR A 1 87 ? -11.162 -0.798 2.063 1.00 94.81 87 THR A N 1
ATOM 664 C CA . THR A 1 87 ? -12.314 -0.751 1.164 1.00 94.81 87 THR A CA 1
ATOM 665 C C . THR A 1 87 ? -13.595 -0.435 1.916 1.00 94.81 87 THR A C 1
ATOM 667 O O . THR A 1 87 ? -13.773 -0.841 3.059 1.00 94.81 87 THR A O 1
ATOM 670 N N . GLU A 1 88 ? -14.496 0.288 1.262 1.00 94.69 88 GLU A N 1
ATOM 671 C CA . GLU A 1 88 ? -15.866 0.508 1.714 1.00 94.69 88 GLU A CA 1
ATOM 672 C C . GLU A 1 88 ? -16.800 0.259 0.526 1.00 94.69 88 GLU A C 1
ATOM 674 O O . GLU A 1 88 ? -16.647 0.887 -0.524 1.00 94.69 88 GLU A O 1
ATOM 679 N N . ASN A 1 89 ? -17.757 -0.664 0.671 1.00 91.00 89 ASN A N 1
ATOM 680 C CA . ASN A 1 89 ? -18.657 -1.083 -0.415 1.00 91.00 89 ASN A CA 1
ATOM 681 C C . ASN A 1 89 ? -17.890 -1.451 -1.705 1.00 91.00 89 ASN A C 1
ATOM 683 O O . ASN A 1 89 ? -18.177 -0.914 -2.778 1.00 91.00 89 ASN A O 1
ATOM 687 N N . ASP A 1 90 ? -16.857 -2.290 -1.568 1.00 84.81 90 ASP A N 1
ATOM 688 C CA . ASP A 1 90 ? -15.963 -2.757 -2.644 1.00 84.81 90 ASP A CA 1
ATOM 689 C C . ASP A 1 90 ? -15.156 -1.664 -3.367 1.00 84.81 90 ASP A C 1
ATOM 691 O O . ASP A 1 90 ? -14.483 -1.921 -4.367 1.00 84.81 90 ASP A O 1
ATOM 695 N N . LYS A 1 91 ? -15.172 -0.427 -2.862 1.00 90.19 91 LYS A N 1
ATOM 696 C CA . LYS A 1 91 ? -14.356 0.670 -3.389 1.00 90.19 91 LYS A CA 1
ATOM 697 C C . LYS A 1 91 ? -13.146 0.873 -2.499 1.00 90.19 91 LYS A C 1
ATOM 699 O O . LYS A 1 91 ? -13.292 1.015 -1.292 1.00 90.19 91 LYS A O 1
ATOM 704 N N . ALA A 1 92 ? -11.957 0.936 -3.091 1.00 92.19 92 ALA A N 1
ATOM 705 C CA . ALA A 1 92 ? -10.747 1.311 -2.368 1.00 92.19 92 ALA A CA 1
ATOM 706 C C . ALA A 1 92 ? -10.833 2.791 -1.957 1.00 92.19 92 ALA A C 1
ATOM 708 O O . ALA A 1 92 ? -10.816 3.678 -2.811 1.00 92.19 92 ALA A O 1
ATOM 709 N N . THR A 1 93 ? -10.969 3.053 -0.656 1.00 93.44 93 THR A N 1
ATOM 710 C CA . THR A 1 93 ? -11.226 4.397 -0.109 1.00 93.44 93 THR A CA 1
ATOM 711 C C . THR A 1 93 ? -10.044 4.963 0.664 1.00 93.44 93 THR A C 1
ATOM 713 O O . THR A 1 93 ? -9.897 6.185 0.739 1.00 93.44 93 THR A O 1
ATOM 716 N N . GLY A 1 94 ? -9.165 4.108 1.189 1.00 94.94 94 GLY A N 1
ATOM 717 C CA . GLY A 1 94 ? -7.988 4.567 1.912 1.00 94.94 94 GLY A CA 1
ATOM 718 C C . GLY A 1 94 ? -6.949 3.488 2.177 1.00 94.94 94 GLY A C 1
ATOM 719 O O . GLY A 1 94 ? -6.972 2.407 1.591 1.00 94.94 94 GLY A O 1
ATOM 720 N N . ILE A 1 95 ? -5.991 3.819 3.033 1.00 96.19 95 ILE A N 1
ATOM 721 C CA . ILE A 1 95 ? -4.836 2.978 3.356 1.00 96.19 95 ILE A CA 1
ATOM 722 C C . ILE A 1 95 ? -4.525 3.080 4.849 1.00 96.19 95 ILE A C 1
ATOM 724 O O . ILE A 1 95 ? -4.682 4.143 5.452 1.00 96.19 95 ILE A O 1
ATOM 728 N N . ILE A 1 96 ? -4.072 1.977 5.438 1.00 96.94 96 ILE A N 1
ATOM 729 C CA . ILE A 1 96 ? -3.481 1.946 6.779 1.00 96.94 96 ILE A CA 1
ATOM 730 C C . ILE A 1 96 ? -2.050 1.455 6.638 1.00 96.94 96 ILE A C 1
ATOM 732 O O . ILE A 1 96 ? -1.787 0.444 5.990 1.00 96.94 96 ILE A O 1
ATOM 736 N N . THR A 1 97 ? -1.121 2.164 7.261 1.00 92.88 97 THR A N 1
ATOM 737 C CA . THR A 1 97 ? 0.299 1.824 7.324 1.00 92.88 97 THR A CA 1
ATOM 738 C C . THR A 1 97 ? 0.732 1.562 8.764 1.00 92.88 97 THR A C 1
ATOM 740 O O . THR A 1 97 ? 0.060 1.964 9.713 1.00 92.88 97 THR A O 1
ATOM 743 N N . GLU A 1 98 ? 1.907 0.960 8.952 1.00 91.12 98 GLU A N 1
ATOM 744 C CA . GLU A 1 98 ? 2.523 0.803 10.285 1.00 91.12 98 GLU A CA 1
ATOM 745 C C . GLU A 1 98 ? 2.606 2.136 11.046 1.00 91.12 98 GLU A C 1
ATOM 747 O O . GLU A 1 98 ? 2.379 2.198 12.254 1.00 91.12 98 GLU A O 1
ATOM 752 N N . ARG A 1 99 ? 2.877 3.235 10.325 1.00 89.06 99 ARG A N 1
ATOM 753 C CA . ARG A 1 99 ? 2.928 4.581 10.903 1.00 89.06 99 ARG A CA 1
ATOM 754 C C . ARG A 1 99 ? 1.575 5.011 11.460 1.00 89.06 99 ARG A C 1
ATOM 756 O O . ARG A 1 99 ? 1.557 5.683 12.486 1.00 89.06 99 ARG A O 1
ATOM 763 N N . ASP A 1 100 ? 0.473 4.635 10.821 1.00 94.12 100 ASP A N 1
ATOM 764 C CA . ASP A 1 100 ? -0.869 4.980 11.294 1.00 94.12 100 ASP A CA 1
ATOM 765 C C . ASP A 1 100 ? -1.209 4.232 12.582 1.00 94.12 100 ASP A C 1
ATOM 767 O O . ASP A 1 100 ? -1.786 4.828 13.489 1.00 94.12 100 ASP A O 1
ATOM 771 N N . ILE A 1 101 ? -0.784 2.970 12.707 1.00 95.25 101 ILE A N 1
ATOM 772 C CA . ILE A 1 101 ? -0.921 2.194 13.948 1.00 95.25 101 ILE A CA 1
ATOM 773 C C . ILE A 1 101 ? -0.112 2.857 15.071 1.00 95.25 101 ILE A C 1
ATOM 775 O O . ILE A 1 101 ? -0.645 3.132 16.147 1.00 95.25 101 ILE A O 1
ATOM 779 N N . VAL A 1 102 ? 1.159 3.182 14.822 1.00 94.06 102 VAL A N 1
ATOM 780 C CA . VAL A 1 102 ? 2.015 3.837 15.825 1.00 94.06 102 VAL A CA 1
ATOM 781 C C . VAL A 1 102 ? 1.447 5.198 16.230 1.00 94.06 102 VAL A C 1
ATOM 783 O O . VAL A 1 102 ? 1.332 5.491 17.418 1.00 94.06 102 VAL A O 1
ATOM 786 N N . LYS A 1 103 ? 1.058 6.026 15.257 1.00 93.19 103 LYS A N 1
ATOM 787 C CA . LYS A 1 103 ? 0.609 7.400 15.497 1.00 93.19 103 LYS A CA 1
ATOM 788 C C . LYS A 1 103 ? -0.770 7.466 16.148 1.00 93.19 103 LYS A C 1
ATOM 790 O O . LYS A 1 103 ? -0.944 8.230 17.082 1.00 93.19 103 LYS A O 1
ATOM 795 N N . ASN A 1 104 ? -1.751 6.713 15.656 1.00 95.19 104 ASN A N 1
ATOM 796 C CA . ASN A 1 104 ? -3.148 6.902 16.063 1.00 95.19 104 ASN A CA 1
ATOM 797 C C . ASN A 1 104 ? -3.582 5.995 17.219 1.00 95.19 104 ASN A C 1
ATOM 799 O O . ASN A 1 104 ? -4.650 6.229 17.793 1.00 95.19 104 ASN A O 1
ATOM 803 N N . ILE A 1 105 ? -2.786 4.966 17.536 1.00 96.00 105 ILE A N 1
ATOM 804 C CA . ILE A 1 105 ? -3.095 3.980 18.577 1.00 96.00 105 ILE A CA 1
ATOM 805 C C . ILE A 1 105 ? -2.045 4.007 19.674 1.00 96.00 105 ILE A C 1
ATOM 807 O O . ILE A 1 105 ? -2.386 4.294 20.817 1.00 96.00 105 ILE A O 1
ATOM 811 N N . VAL A 1 106 ? -0.782 3.726 19.338 1.00 95.69 106 VAL A N 1
ATOM 812 C CA . VAL A 1 106 ? 0.279 3.576 20.347 1.00 95.69 106 VAL A CA 1
ATOM 813 C C . VAL A 1 106 ? 0.581 4.913 21.016 1.00 95.69 106 VAL A C 1
ATOM 815 O O . VAL A 1 106 ? 0.549 5.000 22.240 1.00 95.69 106 VAL A O 1
ATOM 818 N N . ALA A 1 107 ? 0.815 5.966 20.230 1.00 95.56 107 ALA A N 1
ATOM 819 C CA . ALA A 1 107 ? 1.104 7.297 20.764 1.00 95.56 107 ALA A CA 1
ATOM 820 C C . ALA A 1 107 ? -0.077 7.893 21.554 1.00 95.56 107 ALA A C 1
ATOM 822 O O . ALA A 1 107 ? 0.132 8.652 22.493 1.00 95.56 107 ALA A O 1
ATOM 823 N N . GLU A 1 108 ? -1.303 7.501 21.208 1.00 95.56 108 GLU A N 1
ATOM 824 C CA . GLU A 1 108 ? -2.539 7.943 21.866 1.00 95.56 108 GLU A CA 1
ATOM 825 C C . GLU A 1 108 ? -2.978 7.015 23.015 1.00 95.56 108 GLU A C 1
ATOM 827 O O . GLU A 1 108 ? -4.036 7.219 23.608 1.00 95.56 108 GLU A O 1
ATOM 832 N N . ASN A 1 109 ? -2.204 5.963 23.312 1.00 95.19 109 ASN A N 1
ATOM 833 C CA . ASN A 1 109 ? -2.515 4.936 24.310 1.00 95.19 109 ASN A CA 1
ATOM 834 C C . ASN A 1 109 ? -3.937 4.338 24.179 1.00 95.19 109 ASN A C 1
ATOM 836 O O . ASN A 1 109 ? -4.618 4.066 25.172 1.00 95.19 109 ASN A O 1
ATOM 840 N N . LYS A 1 110 ? -4.413 4.147 22.943 1.00 96.31 110 LYS A N 1
ATOM 841 C CA . LYS A 1 110 ? -5.719 3.531 22.667 1.00 96.31 110 LYS A CA 1
ATOM 842 C C . LYS A 1 110 ? -5.606 2.013 22.638 1.00 96.31 110 LYS A C 1
ATOM 844 O O . LYS A 1 110 ? -4.579 1.454 22.259 1.00 96.31 110 LYS A O 1
ATOM 849 N N . LYS A 1 111 ? -6.695 1.326 22.979 1.00 96.75 111 LYS A N 1
ATOM 850 C CA . LYS A 1 111 ? -6.763 -0.137 22.921 1.00 96.75 111 LYS A CA 1
ATOM 851 C C . LYS A 1 111 ? -7.045 -0.602 21.487 1.00 96.75 111 LYS A C 1
ATOM 853 O O . LYS A 1 111 ? -8.119 -0.299 20.970 1.00 96.75 111 LYS A O 1
ATOM 858 N N . PRO A 1 112 ? -6.157 -1.395 20.855 1.00 94.38 112 PRO A N 1
ATOM 859 C CA . PRO A 1 112 ? -6.364 -1.853 19.480 1.00 94.38 112 PRO A CA 1
ATOM 860 C C . PRO A 1 112 ? -7.671 -2.634 19.285 1.00 94.38 112 PRO A C 1
ATOM 862 O O . PRO A 1 112 ? -8.332 -2.470 18.269 1.00 94.38 112 PRO A O 1
ATOM 865 N N . GLY A 1 113 ? -8.064 -3.458 20.265 1.00 95.50 113 GLY A N 1
ATOM 866 C CA . GLY A 1 113 ? -9.266 -4.299 20.181 1.00 95.50 113 GLY A CA 1
ATOM 867 C C . GLY A 1 113 ? -10.599 -3.543 20.218 1.00 95.50 113 GLY A C 1
ATOM 868 O O . GLY A 1 113 ? -11.633 -4.144 19.953 1.00 95.50 113 GLY A O 1
ATOM 869 N N . GLU A 1 114 ? -10.589 -2.247 20.537 1.00 96.25 114 GLU A N 1
ATOM 870 C CA . GLU A 1 114 ? -11.783 -1.389 20.543 1.00 96.25 114 GLU A CA 1
ATOM 871 C C . GLU A 1 114 ? -11.894 -0.540 19.261 1.00 96.25 114 GLU A C 1
ATOM 873 O O . GLU A 1 114 ? -12.872 0.183 19.084 1.00 96.25 114 GLU A O 1
ATOM 878 N N . LEU A 1 115 ? -10.907 -0.631 18.361 1.00 97.69 115 LEU A N 1
ATOM 879 C CA . LEU A 1 115 ? -10.805 0.175 17.146 1.00 97.69 115 LEU A CA 1
ATOM 880 C C . LEU A 1 115 ? -10.990 -0.670 15.881 1.00 97.69 115 LEU A C 1
ATOM 882 O O . LEU A 1 115 ? -10.668 -1.861 15.828 1.00 97.69 115 LEU A O 1
ATOM 886 N N . LYS A 1 116 ? -11.454 -0.007 14.827 1.00 98.19 116 LYS A N 1
ATOM 887 C CA . LYS A 1 116 ? -11.617 -0.534 13.472 1.00 98.19 116 LYS A CA 1
ATOM 888 C C . LYS A 1 116 ? -10.798 0.270 12.470 1.00 98.19 116 LYS A C 1
ATOM 890 O O . LYS A 1 116 ? -10.331 1.370 12.759 1.00 98.19 116 LYS A O 1
ATOM 895 N N . ALA A 1 117 ? -10.670 -0.261 11.256 1.00 97.62 117 ALA A N 1
ATOM 896 C CA . ALA A 1 117 ? -9.962 0.387 10.156 1.00 97.62 117 ALA A CA 1
ATOM 897 C C . ALA A 1 117 ? -10.436 1.837 9.937 1.00 97.62 117 ALA A C 1
ATOM 899 O O . ALA A 1 117 ? -9.620 2.753 9.835 1.00 97.62 117 ALA A O 1
ATOM 900 N N . LYS A 1 118 ? -11.758 2.052 9.967 1.00 97.31 118 LYS A N 1
ATOM 901 C CA . LYS A 1 118 ? -12.401 3.367 9.828 1.00 97.31 118 LYS A CA 1
ATOM 902 C C . LYS A 1 118 ? -11.931 4.434 10.818 1.00 97.31 118 LYS A C 1
ATOM 904 O O . LYS A 1 118 ? -12.073 5.616 10.534 1.00 97.31 118 LYS A O 1
ATOM 909 N N . ASP A 1 119 ? -11.399 4.028 11.968 1.00 96.75 119 ASP A N 1
ATOM 910 C CA . ASP A 1 119 ? -11.014 4.954 13.031 1.00 96.75 119 ASP A CA 1
ATOM 911 C C . ASP A 1 119 ? -9.603 5.526 12.821 1.00 96.75 119 ASP A C 1
ATOM 913 O O . ASP A 1 119 ? -9.247 6.515 13.463 1.00 96.75 119 ASP A O 1
ATOM 917 N N . ILE A 1 120 ? -8.785 4.912 11.950 1.00 96.06 120 ILE A N 1
ATOM 918 C CA . ILE A 1 120 ? -7.372 5.296 11.767 1.00 96.06 120 ILE A CA 1
ATOM 919 C C . ILE A 1 120 ? -6.910 5.418 10.309 1.00 96.06 120 ILE A C 1
ATOM 921 O O . ILE A 1 120 ? -5.791 5.874 10.076 1.00 96.06 120 ILE A O 1
ATOM 925 N N . PHE A 1 121 ? -7.698 4.954 9.337 1.00 95.19 121 PHE A N 1
ATOM 926 C CA . PHE A 1 121 ? -7.281 4.938 7.936 1.00 95.19 121 PHE A CA 1
ATOM 927 C C . PHE A 1 121 ? -7.075 6.344 7.366 1.00 95.19 121 PHE A C 1
ATOM 929 O O . PHE A 1 121 ? -7.804 7.286 7.675 1.00 95.19 121 PHE A O 1
ATOM 936 N N . SER A 1 122 ? -6.083 6.470 6.488 1.00 92.00 122 SER A N 1
ATOM 937 C CA . SER A 1 122 ? -5.848 7.696 5.732 1.00 92.00 122 SER A CA 1
ATOM 938 C C . SER A 1 122 ? -6.701 7.710 4.464 1.00 92.00 122 SER A C 1
ATOM 940 O O . SER A 1 122 ? -6.710 6.739 3.703 1.00 92.00 122 SER A O 1
ATOM 942 N N . SER A 1 123 ? -7.385 8.829 4.219 1.00 91.50 123 SER A N 1
ATOM 943 C CA . SER A 1 123 ? -8.182 9.098 3.017 1.00 91.50 123 SER A CA 1
ATOM 944 C C . SER A 1 123 ? -8.031 10.571 2.581 1.00 91.50 123 SER A C 1
ATOM 946 O O . SER A 1 123 ? -7.695 11.414 3.418 1.00 91.50 123 SER A O 1
ATOM 948 N N . PRO A 1 124 ? -8.247 10.913 1.293 1.00 89.81 124 PRO A N 1
ATOM 949 C CA . PRO A 1 124 ? -8.554 10.011 0.181 1.00 89.81 124 PRO A CA 1
ATOM 950 C C . PRO A 1 124 ? -7.348 9.150 -0.221 1.00 89.81 124 PRO A C 1
ATOM 952 O O . PRO A 1 124 ? -6.196 9.523 0.001 1.00 89.81 124 PRO A O 1
ATOM 955 N N . LEU A 1 125 ? -7.612 7.992 -0.830 1.00 91.81 125 LEU A N 1
ATOM 956 C CA . LEU A 1 125 ? -6.561 7.128 -1.358 1.00 91.81 125 LEU A CA 1
ATOM 957 C C . LEU A 1 125 ? -5.824 7.821 -2.515 1.00 91.81 125 LEU A C 1
ATOM 959 O O . LEU A 1 125 ? -6.386 8.027 -3.590 1.00 91.81 125 LEU A O 1
ATOM 963 N N . ILE A 1 126 ? -4.558 8.170 -2.294 1.00 93.38 126 ILE A N 1
ATOM 964 C CA . ILE A 1 126 ? -3.671 8.702 -3.335 1.00 93.38 126 ILE A CA 1
ATOM 965 C C . ILE A 1 126 ? -3.150 7.518 -4.143 1.00 93.38 126 ILE A C 1
ATOM 967 O O . ILE A 1 126 ? -2.618 6.584 -3.555 1.00 93.38 126 ILE A O 1
ATOM 971 N N . THR A 1 127 ? -3.317 7.535 -5.464 1.00 94.81 127 THR A N 1
ATOM 972 C CA . THR A 1 127 ? -3.067 6.374 -6.335 1.00 94.81 127 THR A CA 1
ATOM 973 C C . THR A 1 127 ? -2.259 6.747 -7.573 1.00 94.81 127 THR A C 1
ATOM 975 O O . THR A 1 127 ? -2.031 7.926 -7.848 1.00 94.81 127 THR A O 1
ATOM 978 N N . ILE A 1 128 ? -1.810 5.732 -8.311 1.00 95.62 128 ILE A N 1
ATOM 979 C CA . ILE A 1 128 ? -1.118 5.879 -9.593 1.00 95.62 128 ILE A CA 1
ATOM 980 C C . ILE A 1 128 ? -1.606 4.827 -10.599 1.00 95.62 128 ILE A C 1
ATOM 982 O O . ILE A 1 128 ? -1.984 3.718 -10.217 1.00 95.62 128 ILE A O 1
ATOM 986 N N . GLU A 1 129 ? -1.595 5.174 -11.884 1.00 95.75 129 GLU A N 1
ATOM 987 C CA . GLU A 1 129 ? -1.908 4.247 -12.976 1.00 95.75 129 GLU A CA 1
ATOM 988 C C . GLU A 1 129 ? -0.707 3.331 -13.303 1.00 95.75 129 GLU A C 1
ATOM 990 O O . GLU A 1 129 ? 0.446 3.766 -13.222 1.00 95.75 129 GLU A O 1
ATOM 995 N N . PRO A 1 130 ? -0.941 2.067 -13.697 1.00 91.50 130 PRO A N 1
ATOM 996 C CA . PRO A 1 130 ? 0.110 1.080 -13.957 1.00 91.50 130 PRO A CA 1
ATOM 997 C C . PRO A 1 130 ? 1.142 1.472 -15.022 1.00 91.50 130 PRO A C 1
ATOM 999 O O . PRO A 1 130 ? 2.297 1.029 -14.963 1.00 91.50 130 PRO A O 1
ATOM 1002 N N . GLU A 1 131 ? 0.720 2.236 -16.026 1.00 91.00 131 GLU A N 1
ATOM 1003 C CA . GLU A 1 131 ? 1.513 2.615 -17.198 1.00 91.00 131 GLU A CA 1
ATOM 1004 C C . GLU A 1 131 ? 2.444 3.800 -16.917 1.00 91.00 131 GLU A C 1
ATOM 1006 O O . GLU A 1 131 ? 3.375 4.048 -17.686 1.00 91.00 131 GLU A O 1
ATOM 1011 N N . LYS A 1 132 ? 2.217 4.513 -15.809 1.00 91.69 132 LYS A N 1
ATOM 1012 C CA . LYS A 1 132 ? 3.007 5.673 -15.393 1.00 91.69 132 LYS A CA 1
ATOM 1013 C C . LYS A 1 132 ? 4.433 5.289 -15.045 1.00 91.69 132 LYS A C 1
ATOM 1015 O O . LYS A 1 132 ? 4.713 4.149 -14.674 1.00 91.69 132 LYS A O 1
ATOM 1020 N N . SER A 1 133 ? 5.344 6.243 -15.170 1.00 87.31 133 SER A N 1
ATOM 1021 C CA . SER A 1 133 ? 6.751 6.024 -14.852 1.00 87.31 133 SER A CA 1
ATOM 1022 C C . SER A 1 133 ? 6.995 5.972 -13.343 1.00 87.31 133 SER A C 1
ATOM 1024 O O . SER A 1 133 ? 6.240 6.506 -12.528 1.00 87.31 133 SER A O 1
ATOM 1026 N N . ILE A 1 134 ? 8.102 5.352 -12.952 1.00 86.19 134 ILE A N 1
ATOM 1027 C CA . ILE A 1 134 ? 8.527 5.303 -11.551 1.00 86.19 134 ILE A CA 1
ATOM 1028 C C . ILE A 1 134 ? 9.047 6.662 -11.067 1.00 86.19 134 ILE A C 1
ATOM 1030 O O . ILE A 1 134 ? 8.924 6.988 -9.884 1.00 86.19 134 ILE A O 1
ATOM 1034 N N . ALA A 1 135 ? 9.553 7.495 -11.978 1.00 83.44 135 ALA A N 1
ATOM 1035 C CA . ALA A 1 135 ? 9.832 8.899 -11.699 1.00 83.44 135 ALA A CA 1
ATOM 1036 C C . ALA A 1 135 ? 8.552 9.652 -11.290 1.00 83.44 135 ALA A C 1
ATOM 1038 O O . ALA A 1 135 ? 8.526 10.272 -10.228 1.00 83.44 135 ALA A O 1
ATOM 1039 N N . GLU A 1 136 ? 7.458 9.509 -12.052 1.00 88.69 136 GLU A N 1
ATOM 1040 C CA . GLU A 1 136 ? 6.149 10.075 -11.685 1.00 88.69 136 GLU A CA 1
ATOM 1041 C C . GLU A 1 136 ? 5.654 9.530 -10.334 1.00 88.69 136 GLU A C 1
ATOM 1043 O O . GLU A 1 136 ? 5.189 10.302 -9.495 1.00 88.69 136 GLU A O 1
ATOM 1048 N N . ALA A 1 137 ? 5.804 8.224 -10.077 1.00 91.94 137 ALA A N 1
ATOM 1049 C CA . ALA A 1 137 ? 5.479 7.632 -8.776 1.00 91.94 137 ALA A CA 1
ATOM 1050 C C . ALA A 1 137 ? 6.265 8.297 -7.633 1.00 91.94 137 ALA A C 1
ATOM 1052 O O . ALA A 1 137 ? 5.688 8.664 -6.609 1.00 91.94 137 ALA A O 1
ATOM 1053 N N . SER A 1 138 ? 7.569 8.499 -7.829 1.0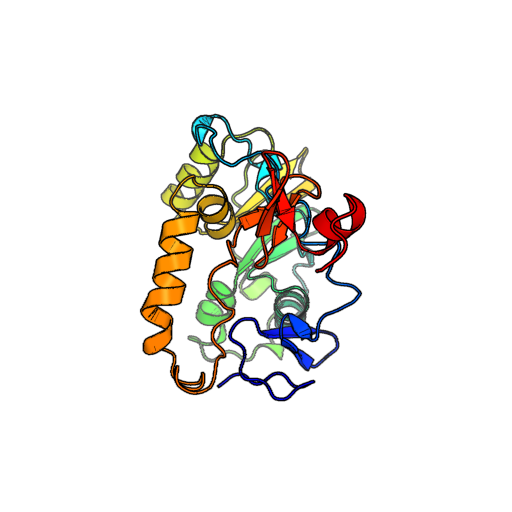0 86.62 138 SER A N 1
ATOM 1054 C CA . SER A 1 138 ? 8.458 9.133 -6.849 1.00 86.62 138 SER A CA 1
ATOM 1055 C C . SER A 1 138 ? 8.067 10.586 -6.590 1.00 86.62 138 SER A C 1
ATOM 1057 O O . SER A 1 138 ? 8.046 11.027 -5.442 1.00 86.62 138 SER A O 1
ATOM 1059 N N . GLU A 1 139 ? 7.707 11.330 -7.637 1.00 86.25 139 GLU A N 1
ATOM 1060 C CA . GLU A 1 139 ? 7.227 12.703 -7.503 1.00 86.25 139 GLU A CA 1
ATOM 1061 C C . GLU A 1 139 ? 5.927 12.791 -6.706 1.00 86.25 139 GLU A C 1
ATOM 1063 O O . GLU A 1 139 ? 5.800 13.666 -5.849 1.00 86.25 139 GLU A O 1
ATOM 1068 N N . ILE A 1 140 ? 4.959 11.907 -6.975 1.00 90.81 140 ILE A N 1
ATOM 1069 C CA . ILE A 1 140 ? 3.701 11.866 -6.219 1.00 90.81 140 ILE A CA 1
ATOM 1070 C C . ILE A 1 140 ? 3.994 11.524 -4.756 1.00 90.81 140 ILE A C 1
ATOM 1072 O O . ILE A 1 140 ? 3.502 12.218 -3.867 1.00 90.81 140 ILE A O 1
ATOM 1076 N N . MET A 1 141 ? 4.827 10.508 -4.500 1.00 88.31 141 MET A N 1
ATOM 1077 C CA . MET A 1 141 ? 5.256 10.137 -3.146 1.00 88.31 141 MET A CA 1
ATOM 1078 C C . MET A 1 141 ? 5.878 11.320 -2.401 1.00 88.31 141 MET A C 1
ATOM 1080 O O . MET A 1 141 ? 5.500 11.594 -1.262 1.00 88.31 141 MET A O 1
ATOM 1084 N N . LEU A 1 142 ? 6.784 12.055 -3.053 1.00 81.62 142 LEU A N 1
ATOM 1085 C CA . LEU A 1 142 ? 7.451 13.221 -2.479 1.00 81.62 142 LEU A CA 1
ATOM 1086 C C . LEU A 1 142 ? 6.462 14.359 -2.191 1.00 81.62 142 LEU A C 1
ATOM 1088 O O . LEU A 1 142 ? 6.433 14.871 -1.075 1.00 81.62 142 LEU A O 1
ATOM 1092 N N . LYS A 1 143 ? 5.626 14.727 -3.172 1.00 82.69 143 LYS A N 1
ATOM 1093 C CA . LYS A 1 143 ? 4.634 15.812 -3.051 1.00 82.69 143 LYS A CA 1
ATOM 1094 C C . LYS A 1 143 ? 3.594 15.520 -1.967 1.00 82.69 143 LYS A C 1
ATOM 1096 O O . LYS A 1 143 ? 3.207 16.427 -1.238 1.00 82.69 143 LYS A O 1
ATOM 1101 N N . ALA A 1 144 ? 3.161 14.266 -1.849 1.00 85.00 144 ALA A N 1
ATOM 1102 C CA . ALA A 1 144 ? 2.194 13.832 -0.843 1.00 85.00 144 ALA A CA 1
ATOM 1103 C C . ALA A 1 144 ? 2.833 13.425 0.499 1.00 85.00 144 ALA A C 1
ATOM 1105 O O . ALA A 1 144 ? 2.110 13.133 1.449 1.00 85.00 144 ALA A O 1
ATOM 1106 N N . ASN A 1 145 ? 4.168 13.407 0.600 1.00 86.38 145 ASN A N 1
ATOM 1107 C CA . ASN A 1 145 ? 4.924 12.926 1.762 1.00 86.38 145 ASN A CA 1
ATOM 1108 C C . ASN A 1 145 ? 4.517 11.506 2.219 1.00 86.38 145 ASN A C 1
ATOM 1110 O O . ASN A 1 145 ? 4.376 11.210 3.410 1.00 86.38 145 ASN A O 1
ATOM 1114 N N . ILE A 1 146 ? 4.330 10.610 1.250 1.00 86.88 146 ILE A N 1
ATOM 1115 C CA . ILE A 1 146 ? 3.973 9.202 1.455 1.00 86.88 146 ILE A CA 1
ATOM 1116 C C . ILE A 1 146 ? 5.069 8.292 0.907 1.00 86.88 146 ILE A C 1
ATOM 1118 O O . ILE A 1 146 ? 5.843 8.671 0.037 1.00 86.88 146 ILE A O 1
ATOM 1122 N N . LYS A 1 147 ? 5.141 7.065 1.425 1.00 87.38 147 LYS A N 1
ATOM 1123 C CA . LYS A 1 147 ? 6.158 6.076 1.023 1.00 87.38 147 LYS A CA 1
ATOM 1124 C C . LYS A 1 147 ? 5.610 4.957 0.143 1.00 87.38 147 LYS A C 1
ATOM 1126 O O . LYS A 1 147 ? 6.372 4.096 -0.281 1.00 87.38 147 LYS A O 1
ATOM 1131 N N . ARG A 1 148 ? 4.291 4.904 -0.034 1.00 89.06 148 ARG A N 1
ATOM 1132 C CA . ARG A 1 148 ? 3.577 3.807 -0.688 1.00 89.06 148 ARG A CA 1
ATOM 1133 C C . ARG A 1 148 ? 2.441 4.394 -1.514 1.00 89.06 148 ARG A C 1
ATOM 1135 O O . ARG A 1 148 ? 1.747 5.287 -1.036 1.00 89.06 148 ARG A O 1
ATOM 1142 N N . LEU A 1 149 ? 2.280 3.894 -2.730 1.00 93.81 149 LEU A N 1
ATOM 1143 C CA . LEU A 1 149 ? 1.267 4.293 -3.694 1.00 93.81 149 LEU A CA 1
ATOM 1144 C C . LEU A 1 149 ? 0.541 3.046 -4.202 1.00 93.81 149 LEU A C 1
ATOM 1146 O O . LEU A 1 149 ? 1.138 2.227 -4.902 1.00 93.81 149 LEU A O 1
ATOM 1150 N N . PRO A 1 150 ? -0.741 2.880 -3.863 1.00 94.62 150 PRO A N 1
ATOM 1151 C CA . PRO A 1 150 ? -1.594 1.883 -4.487 1.00 94.62 150 PRO A CA 1
ATOM 1152 C C . PRO A 1 150 ? -1.712 2.140 -5.991 1.00 94.62 150 PRO A C 1
ATOM 1154 O O . PRO A 1 150 ? -1.889 3.278 -6.437 1.00 94.62 150 PRO A O 1
ATOM 1157 N N . VAL A 1 151 ? -1.625 1.063 -6.761 1.00 94.50 151 VAL A N 1
ATOM 1158 C CA . VAL A 1 151 ? -1.697 1.072 -8.220 1.00 94.50 151 VAL A CA 1
ATOM 1159 C C . VAL A 1 151 ? -3.088 0.623 -8.631 1.00 94.50 151 VAL A C 1
ATOM 1161 O O . VAL A 1 151 ? -3.503 -0.495 -8.305 1.00 94.50 151 VAL A O 1
ATOM 1164 N N . LEU A 1 152 ? -3.817 1.494 -9.327 1.00 91.44 152 LEU A N 1
ATOM 1165 C CA . LEU A 1 152 ? -5.188 1.229 -9.755 1.00 91.44 152 LEU A CA 1
ATOM 1166 C C . LEU A 1 152 ? -5.273 1.156 -11.275 1.00 91.44 152 LEU A C 1
ATOM 1168 O O . LEU A 1 152 ? -4.799 2.047 -11.974 1.00 91.44 152 LEU A O 1
ATOM 1172 N N . LYS A 1 153 ? -5.965 0.130 -11.768 1.00 87.88 153 LYS A N 1
ATOM 1173 C CA . LYS A 1 153 ? -6.407 0.024 -13.158 1.00 87.88 153 LYS A CA 1
ATOM 1174 C C . LYS A 1 153 ? -7.919 -0.067 -13.179 1.00 87.88 153 LYS A C 1
ATOM 1176 O O . LYS A 1 153 ? -8.476 -0.913 -12.491 1.00 87.88 153 LYS A O 1
ATOM 1181 N N . ASP A 1 154 ? -8.580 0.825 -13.910 1.00 87.12 154 ASP A N 1
ATOM 1182 C CA . ASP A 1 154 ? -10.045 0.833 -14.030 1.00 87.12 154 ASP A CA 1
ATOM 1183 C C . ASP A 1 154 ? -10.775 0.814 -12.667 1.00 87.12 154 ASP A C 1
ATOM 1185 O O . ASP A 1 154 ? -11.827 0.202 -12.509 1.00 87.12 154 ASP A O 1
ATOM 1189 N N . ARG A 1 155 ? -10.215 1.519 -11.666 1.00 82.31 155 ARG A N 1
ATOM 1190 C CA . ARG A 1 155 ? -10.661 1.575 -10.250 1.00 82.31 155 ARG A CA 1
ATOM 1191 C C . ARG A 1 155 ? -10.439 0.307 -9.421 1.00 82.31 155 ARG A C 1
ATOM 1193 O O . ARG A 1 155 ? -10.773 0.299 -8.238 1.00 82.31 155 ARG A O 1
ATOM 1200 N N . THR A 1 156 ? -9.835 -0.724 -9.991 1.00 84.19 156 THR A N 1
ATOM 1201 C CA . THR A 1 156 ? -9.422 -1.928 -9.271 1.00 84.19 156 THR A CA 1
ATOM 1202 C C . THR A 1 156 ? -7.980 -1.787 -8.809 1.00 84.19 156 THR A C 1
ATOM 1204 O O . THR A 1 156 ? -7.106 -1.394 -9.580 1.00 84.19 156 THR A O 1
ATOM 1207 N N . VAL A 1 157 ? -7.717 -2.120 -7.547 1.00 87.62 157 VAL A N 1
ATOM 1208 C CA . VAL A 1 157 ? -6.355 -2.174 -7.009 1.00 87.62 157 VAL A CA 1
ATOM 1209 C C . VAL A 1 157 ? -5.660 -3.407 -7.576 1.00 87.62 157 VAL A C 1
ATOM 1211 O O . VAL A 1 157 ? -6.110 -4.526 -7.351 1.00 87.62 157 VAL A O 1
ATOM 1214 N N . ILE A 1 158 ? -4.568 -3.200 -8.308 1.00 84.62 158 ILE A N 1
ATOM 1215 C CA . ILE A 1 158 ? -3.803 -4.280 -8.955 1.00 84.62 158 ILE A CA 1
ATOM 1216 C C . ILE A 1 158 ? -2.390 -4.444 -8.383 1.00 84.62 158 ILE A C 1
ATOM 1218 O O . ILE A 1 158 ? -1.662 -5.357 -8.776 1.00 84.62 158 ILE A O 1
ATOM 1222 N N . GLY A 1 159 ? -1.978 -3.539 -7.498 1.00 84.38 159 GLY A N 1
ATOM 1223 C CA . GLY A 1 159 ? -0.642 -3.530 -6.926 1.00 84.38 159 GLY A CA 1
ATOM 1224 C C . GLY A 1 159 ? -0.427 -2.379 -5.953 1.00 84.38 159 GLY A C 1
ATOM 1225 O O . GLY A 1 159 ? -1.294 -1.527 -5.750 1.00 84.38 159 GLY A O 1
ATOM 1226 N N . ILE A 1 160 ? 0.756 -2.352 -5.359 1.00 87.19 160 ILE A N 1
ATOM 1227 C CA . ILE A 1 160 ? 1.267 -1.248 -4.558 1.00 87.19 160 ILE A CA 1
ATOM 1228 C C . ILE A 1 160 ? 2.739 -1.049 -4.910 1.00 87.19 160 ILE A C 1
ATOM 1230 O O . ILE A 1 160 ? 3.489 -2.016 -5.009 1.00 87.19 160 ILE A O 1
ATOM 1234 N N . ILE A 1 161 ? 3.154 0.193 -5.134 1.00 88.69 161 ILE A N 1
ATOM 1235 C CA . ILE A 1 161 ? 4.564 0.549 -5.293 1.00 88.69 161 ILE A CA 1
ATOM 1236 C C . ILE A 1 161 ? 5.012 1.341 -4.070 1.00 88.69 161 ILE A C 1
ATOM 1238 O O . ILE A 1 161 ? 4.335 2.270 -3.632 1.00 88.69 161 ILE A O 1
ATOM 1242 N N . SER A 1 162 ? 6.138 0.961 -3.487 1.00 85.88 162 SER A N 1
ATOM 1243 C CA . SER A 1 162 ? 6.749 1.608 -2.332 1.00 85.88 162 SER A CA 1
ATOM 1244 C C . SER A 1 162 ? 8.087 2.234 -2.695 1.00 85.88 162 SER A C 1
ATOM 1246 O O . SER A 1 162 ? 8.711 1.872 -3.688 1.00 85.88 162 SER A O 1
ATOM 1248 N N . ASN A 1 163 ? 8.569 3.157 -1.867 1.00 84.19 163 ASN A N 1
ATOM 1249 C CA . ASN A 1 163 ? 9.914 3.701 -2.021 1.00 84.19 163 ASN A CA 1
ATOM 1250 C C . ASN A 1 163 ? 10.988 2.597 -1.994 1.00 84.19 163 ASN A C 1
ATOM 1252 O O . ASN A 1 163 ? 11.977 2.716 -2.704 1.00 84.19 163 ASN A O 1
ATOM 1256 N N . THR A 1 164 ? 10.786 1.515 -1.235 1.00 77.44 164 THR A N 1
ATOM 1257 C CA . THR A 1 164 ? 11.679 0.348 -1.238 1.00 77.44 164 THR A CA 1
ATOM 1258 C C . THR A 1 164 ? 11.716 -0.333 -2.606 1.00 77.44 164 THR A C 1
ATOM 1260 O O . THR A 1 164 ? 12.803 -0.637 -3.088 1.00 77.44 164 THR A O 1
ATOM 1263 N N . ASP A 1 165 ? 10.567 -0.498 -3.270 1.00 76.75 165 ASP A N 1
ATOM 1264 C CA . ASP A 1 165 ? 10.504 -1.082 -4.621 1.00 76.75 165 ASP A CA 1
ATOM 1265 C C . ASP A 1 165 ? 11.238 -0.198 -5.647 1.00 76.75 165 ASP A C 1
ATOM 1267 O O . ASP A 1 165 ? 11.929 -0.694 -6.534 1.00 76.75 165 ASP A O 1
ATOM 1271 N N . ILE A 1 166 ? 11.142 1.128 -5.494 1.00 79.19 166 ILE A N 1
ATOM 1272 C CA . ILE A 1 166 ? 11.853 2.104 -6.337 1.00 79.19 166 ILE A CA 1
ATOM 1273 C C . ILE A 1 166 ? 13.369 2.037 -6.106 1.00 79.19 166 ILE A C 1
ATOM 1275 O O . ILE A 1 166 ? 14.153 2.062 -7.056 1.00 79.19 166 ILE A O 1
ATOM 1279 N N . LEU A 1 167 ? 13.799 1.930 -4.848 1.00 72.62 167 LEU A N 1
ATOM 1280 C CA . LEU A 1 167 ? 15.214 1.798 -4.500 1.00 72.62 167 LEU A CA 1
ATOM 1281 C C . LEU A 1 167 ? 15.803 0.483 -5.028 1.00 72.62 167 LEU A C 1
ATOM 1283 O O . LEU A 1 167 ? 16.921 0.490 -5.535 1.00 72.62 167 LEU A O 1
ATOM 1287 N N . ALA A 1 168 ? 15.043 -0.614 -4.970 1.00 64.81 168 ALA A N 1
ATOM 1288 C CA . ALA A 1 168 ? 15.486 -1.944 -5.395 1.00 64.81 168 ALA A CA 1
ATOM 1289 C C . ALA A 1 168 ? 15.819 -2.042 -6.894 1.00 64.81 168 ALA A C 1
ATOM 1291 O O . ALA A 1 168 ? 16.641 -2.864 -7.293 1.00 64.81 168 ALA A O 1
ATOM 1292 N N . ILE A 1 169 ? 15.202 -1.204 -7.726 1.00 65.19 169 ILE A N 1
ATOM 1293 C CA . ILE A 1 169 ? 15.414 -1.200 -9.181 1.00 65.19 169 ILE A CA 1
ATOM 1294 C C . ILE A 1 169 ? 16.339 -0.081 -9.663 1.00 65.19 169 ILE A C 1
ATOM 1296 O O . ILE A 1 169 ? 16.648 -0.028 -10.854 1.00 65.19 169 ILE A O 1
ATOM 1300 N N . THR A 1 170 ? 16.715 0.854 -8.782 1.00 60.44 170 THR A N 1
ATOM 1301 C CA . THR A 1 170 ? 17.541 2.006 -9.157 1.00 60.44 170 THR A CA 1
ATOM 1302 C C . THR A 1 170 ? 18.968 1.515 -9.412 1.00 60.44 170 THR A C 1
ATOM 1304 O O . THR A 1 170 ? 19.619 1.060 -8.468 1.00 60.44 170 THR A O 1
ATOM 1307 N N . PRO A 1 171 ? 19.479 1.590 -10.658 1.00 52.66 171 PRO A N 1
ATOM 1308 C CA . PRO A 1 171 ? 20.783 1.027 -10.993 1.00 52.66 171 PRO A CA 1
ATOM 1309 C C . PRO A 1 171 ? 21.903 1.617 -10.127 1.00 52.66 171 PRO A C 1
ATOM 1311 O O . PRO A 1 171 ? 22.024 2.836 -10.015 1.00 52.66 171 PRO A O 1
ATOM 1314 N N . GLY A 1 172 ? 22.721 0.755 -9.516 1.00 52.97 172 GLY A N 1
ATOM 1315 C CA . GLY A 1 172 ? 23.895 1.141 -8.727 1.00 52.97 172 GLY A CA 1
ATOM 1316 C C . GLY A 1 172 ? 23.589 1.545 -7.283 1.00 52.97 172 GLY A C 1
ATOM 1317 O O . GLY A 1 172 ? 24.493 1.534 -6.448 1.00 52.97 172 GLY A O 1
ATOM 1318 N N . LEU A 1 173 ? 22.332 1.852 -6.954 1.00 56.31 173 LEU A N 1
ATOM 1319 C CA . LEU A 1 173 ? 21.920 2.116 -5.576 1.00 56.31 173 LEU A CA 1
ATOM 1320 C C . LEU A 1 173 ? 21.667 0.818 -4.804 1.00 56.31 173 LEU A C 1
ATOM 1322 O O . LEU A 1 173 ? 21.877 0.782 -3.598 1.00 56.31 173 LEU A O 1
ATOM 1326 N N . ASP A 1 174 ? 21.293 -0.259 -5.490 1.00 48.59 174 ASP A N 1
ATOM 1327 C CA . ASP A 1 174 ? 21.157 -1.599 -4.923 1.00 48.59 174 ASP A CA 1
ATOM 1328 C C . ASP A 1 174 ? 22.490 -2.133 -4.379 1.00 48.59 174 ASP A C 1
ATOM 1330 O O . ASP A 1 174 ? 22.541 -2.588 -3.237 1.00 48.59 174 ASP A O 1
ATOM 1334 N N . THR A 1 175 ? 23.584 -1.999 -5.135 1.00 50.66 175 THR A N 1
ATOM 1335 C CA . THR A 1 175 ? 24.935 -2.380 -4.689 1.00 50.66 175 THR A CA 1
ATOM 1336 C C . THR A 1 175 ? 25.389 -1.536 -3.503 1.00 50.66 175 THR A C 1
ATOM 1338 O O . THR A 1 175 ? 25.911 -2.066 -2.527 1.00 50.66 175 THR A O 1
ATOM 1341 N N . ILE A 1 176 ? 25.156 -0.221 -3.549 1.00 57.28 176 ILE A N 1
ATOM 1342 C CA . ILE A 1 176 ? 25.527 0.688 -2.458 1.00 57.28 176 ILE A CA 1
ATOM 1343 C C . ILE A 1 176 ? 24.720 0.378 -1.195 1.00 57.28 176 ILE A C 1
ATOM 1345 O O . ILE A 1 176 ? 25.299 0.290 -0.119 1.00 57.28 176 ILE A O 1
ATOM 1349 N N . LEU A 1 177 ? 23.403 0.183 -1.302 1.00 49.56 177 LEU A N 1
ATOM 1350 C CA . LEU A 1 177 ? 22.547 -0.143 -0.161 1.00 49.56 177 LEU A CA 1
ATOM 1351 C C . LEU A 1 177 ? 22.909 -1.498 0.447 1.00 49.56 177 LEU A C 1
ATOM 1353 O O . LEU A 1 177 ? 22.968 -1.594 1.669 1.00 49.56 177 LEU A O 1
ATOM 1357 N N . ARG A 1 178 ? 23.209 -2.513 -0.374 1.00 49.75 178 ARG A N 1
ATOM 1358 C CA . ARG A 1 178 ? 23.711 -3.815 0.098 1.00 49.75 178 ARG A CA 1
ATOM 1359 C C . ARG A 1 178 ? 25.023 -3.655 0.849 1.00 49.75 178 ARG A C 1
ATOM 1361 O O . ARG A 1 178 ? 25.087 -3.998 2.021 1.00 49.75 178 ARG A O 1
ATOM 1368 N N . ASN A 1 179 ? 26.004 -2.999 0.234 1.00 48.34 179 ASN A N 1
ATOM 1369 C CA . ASN A 1 179 ? 27.295 -2.747 0.864 1.00 48.34 179 ASN A CA 1
ATOM 1370 C C . ASN A 1 179 ? 27.155 -1.921 2.149 1.00 48.34 179 ASN A C 1
ATOM 1372 O O . ASN A 1 179 ? 27.890 -2.149 3.095 1.00 48.34 179 ASN A O 1
ATOM 1376 N N . LEU A 1 180 ? 26.224 -0.966 2.222 1.00 49.69 180 LEU A N 1
ATOM 1377 C CA . LEU A 1 180 ? 25.963 -0.191 3.440 1.00 49.69 180 LEU A CA 1
ATOM 1378 C C . LEU A 1 180 ? 25.287 -1.028 4.529 1.00 49.69 180 LEU A C 1
ATOM 1380 O O . LEU A 1 180 ? 25.607 -0.851 5.702 1.00 49.69 180 LEU A O 1
ATOM 1384 N N . VAL A 1 181 ? 24.372 -1.929 4.174 1.00 50.31 181 VAL A N 1
ATOM 1385 C CA . VAL A 1 181 ? 23.788 -2.897 5.116 1.00 50.31 181 VAL A CA 1
ATOM 1386 C C . VAL A 1 181 ? 24.868 -3.859 5.624 1.00 50.31 181 VAL A C 1
ATOM 1388 O O . VAL A 1 181 ? 24.927 -4.120 6.824 1.00 50.31 181 VAL A O 1
ATOM 1391 N N . ASP A 1 182 ? 25.772 -4.296 4.747 1.00 47.69 182 ASP A N 1
ATOM 1392 C CA . ASP A 1 182 ? 26.875 -5.206 5.069 1.00 47.69 182 ASP A CA 1
ATOM 1393 C C . ASP A 1 182 ? 27.998 -4.526 5.870 1.00 47.69 182 ASP A C 1
ATOM 1395 O O . ASP A 1 182 ? 28.505 -5.099 6.829 1.00 47.69 182 ASP A O 1
ATOM 1399 N N . MET A 1 183 ? 28.357 -3.278 5.556 1.00 46.75 183 MET A N 1
ATOM 1400 C CA . MET A 1 183 ? 29.355 -2.499 6.305 1.00 46.75 183 MET A CA 1
ATOM 1401 C C . MET A 1 183 ? 28.858 -2.125 7.703 1.00 46.75 183 MET A C 1
ATOM 1403 O O . MET A 1 183 ? 29.632 -2.111 8.653 1.00 46.75 183 MET A O 1
ATOM 1407 N N . ASN A 1 184 ? 27.560 -1.851 7.857 1.00 46.62 184 ASN A N 1
ATOM 1408 C CA . ASN A 1 184 ? 26.967 -1.567 9.166 1.00 46.62 184 ASN A CA 1
ATOM 1409 C C . ASN A 1 184 ? 26.567 -2.840 9.929 1.00 46.62 184 ASN A C 1
ATOM 1411 O O . ASN A 1 184 ? 25.997 -2.752 11.018 1.00 46.62 184 ASN A O 1
ATOM 1415 N N . ARG A 1 185 ? 26.893 -4.026 9.400 1.00 43.41 185 ARG A N 1
ATOM 1416 C CA . ARG A 1 185 ? 26.655 -5.314 10.061 1.00 43.41 185 ARG A CA 1
ATOM 1417 C C . ARG A 1 185 ? 27.449 -5.447 11.364 1.00 43.41 185 ARG A C 1
ATOM 1419 O O . ARG A 1 185 ? 26.970 -6.096 12.285 1.00 43.41 185 ARG A O 1
ATOM 1426 N N . GLU A 1 186 ? 28.586 -4.757 11.499 1.00 43.34 186 GLU A N 1
ATOM 1427 C CA . GLU A 1 186 ? 29.344 -4.670 12.761 1.00 43.34 186 GLU A CA 1
ATOM 1428 C C . GLU A 1 186 ? 28.626 -3.852 13.854 1.00 43.34 186 GLU A C 1
ATOM 1430 O O . GLU A 1 186 ? 28.826 -4.099 15.041 1.00 43.34 186 GLU A O 1
ATOM 1435 N N . ALA A 1 187 ? 27.717 -2.935 13.494 1.00 45.97 187 ALA A N 1
ATOM 1436 C CA . ALA A 1 187 ? 26.871 -2.236 14.469 1.00 45.97 187 ALA A CA 1
ATOM 1437 C C . ALA A 1 187 ? 25.675 -3.093 14.951 1.00 45.97 187 ALA A C 1
ATOM 1439 O O . ALA A 1 187 ? 24.999 -2.731 15.915 1.00 45.97 187 ALA A O 1
ATOM 1440 N N . LEU A 1 188 ? 25.431 -4.247 14.316 1.00 38.00 188 LEU A N 1
ATOM 1441 C CA . LEU A 1 188 ? 24.412 -5.245 14.656 1.00 38.00 188 LEU A CA 1
ATOM 1442 C C . LEU A 1 188 ? 25.086 -6.532 15.171 1.00 38.00 188 LEU A C 1
ATOM 1444 O O . LEU A 1 188 ? 25.033 -7.591 14.553 1.00 38.00 188 LEU A O 1
ATOM 1448 N N . PHE A 1 189 ? 25.733 -6.428 16.332 1.00 39.00 189 PHE A N 1
ATOM 1449 C CA . PHE A 1 189 ? 26.332 -7.531 17.094 1.00 39.00 189 PHE A CA 1
ATOM 1450 C C . PHE A 1 189 ? 25.427 -8.780 17.174 1.00 39.00 189 PHE A C 1
ATOM 1452 O O . PHE A 1 189 ? 24.436 -8.727 17.904 1.00 39.00 189 PHE A O 1
ATOM 1459 N N . SER A 1 190 ? 25.777 -9.883 16.475 1.00 37.12 190 SER A N 1
ATOM 1460 C CA . SER A 1 190 ? 25.494 -11.314 16.808 1.00 37.12 190 SER A CA 1
ATOM 1461 C C . SER A 1 190 ? 25.959 -12.341 15.740 1.00 37.12 190 SER A C 1
ATOM 1463 O O . SER A 1 190 ? 25.275 -13.340 15.526 1.00 37.12 190 SER A O 1
ATOM 1465 N N . ILE A 1 191 ? 27.077 -12.152 15.030 1.00 35.72 191 ILE A N 1
ATOM 1466 C CA . ILE A 1 191 ? 27.591 -13.190 14.103 1.00 35.72 191 ILE A CA 1
ATOM 1467 C C . ILE A 1 191 ? 29.052 -13.504 14.468 1.00 35.72 191 ILE A C 1
ATOM 1469 O O . ILE A 1 191 ? 29.782 -12.548 14.738 1.00 35.72 191 ILE A O 1
ATOM 1473 N N . PRO A 1 192 ? 29.471 -14.789 14.550 1.00 30.44 192 PRO A N 1
ATOM 1474 C CA . PRO A 1 192 ? 30.801 -15.164 15.039 1.00 30.44 192 PRO A CA 1
ATOM 1475 C C . PRO A 1 192 ? 31.931 -14.595 14.174 1.00 30.44 192 PRO A C 1
ATOM 1477 O O . PRO A 1 192 ? 31.753 -14.337 12.982 1.00 30.44 192 PRO A O 1
ATOM 1480 N N . SER A 1 193 ? 33.087 -14.383 14.805 1.00 38.06 193 SER A N 1
ATOM 1481 C CA . SER A 1 193 ? 34.289 -13.789 14.223 1.00 38.06 193 SER A CA 1
ATOM 1482 C C . SER A 1 193 ? 34.922 -14.650 13.125 1.00 38.06 193 SER A C 1
ATOM 1484 O O . SER A 1 193 ? 34.803 -15.870 13.096 1.00 38.06 193 SER A O 1
ATOM 1486 N N . ARG A 1 194 ? 35.655 -13.962 12.240 1.00 42.34 194 ARG A N 1
ATOM 1487 C CA . ARG A 1 194 ? 36.402 -14.429 11.054 1.00 42.34 194 ARG A CA 1
ATOM 1488 C C . ARG A 1 194 ? 37.374 -15.612 11.234 1.00 42.34 194 ARG A C 1
ATOM 1490 O O . ARG A 1 194 ? 38.025 -15.977 10.265 1.00 42.34 194 ARG A O 1
ATOM 1497 N N . GLU A 1 195 ? 37.504 -16.198 12.416 1.00 41.84 195 GLU A N 1
ATOM 1498 C CA . GLU A 1 195 ? 38.490 -17.254 12.695 1.00 41.84 195 GLU A CA 1
ATOM 1499 C C . GLU A 1 195 ? 37.964 -18.678 12.418 1.00 41.84 195 GLU A C 1
ATOM 1501 O O . GLU A 1 195 ? 38.736 -19.627 12.490 1.00 41.84 195 GLU A O 1
ATOM 1506 N N . GLU A 1 196 ? 36.686 -18.840 12.043 1.00 42.41 196 GLU A N 1
ATOM 1507 C CA . GLU A 1 196 ? 36.050 -20.157 11.820 1.00 42.41 196 GLU A CA 1
ATOM 1508 C C . GLU A 1 196 ? 35.569 -20.424 10.376 1.00 42.41 196 GLU A C 1
ATOM 1510 O O . GLU A 1 196 ? 34.865 -21.404 10.139 1.00 42.41 196 GLU A O 1
ATOM 1515 N N . ILE A 1 197 ? 35.924 -19.596 9.386 1.00 39.69 197 ILE A N 1
ATOM 1516 C CA . ILE A 1 197 ? 35.508 -19.816 7.986 1.00 39.69 197 ILE A CA 1
ATOM 1517 C C . ILE A 1 197 ? 36.729 -20.237 7.160 1.00 39.69 197 ILE A C 1
ATOM 1519 O O . ILE A 1 197 ? 37.685 -19.475 7.038 1.00 39.69 197 ILE A O 1
ATOM 1523 N N . SER A 1 198 ? 36.686 -21.470 6.644 1.00 34.94 198 SER A N 1
ATOM 1524 C CA . SER A 1 198 ? 37.718 -22.104 5.815 1.00 34.94 198 SER A CA 1
ATOM 1525 C C . SER A 1 198 ? 38.039 -21.308 4.543 1.00 34.94 198 SER A C 1
ATOM 1527 O O . SER A 1 198 ? 37.226 -20.516 4.065 1.00 34.94 198 SER A O 1
ATOM 1529 N N . GLU A 1 199 ? 39.235 -21.548 4.000 1.00 35.50 199 GLU A N 1
ATOM 1530 C CA . GLU A 1 199 ? 39.897 -20.867 2.870 1.00 35.50 199 GLU A CA 1
ATOM 1531 C C . GLU A 1 199 ? 39.153 -20.918 1.510 1.00 35.50 199 GLU A C 1
ATOM 1533 O O . GLU A 1 199 ? 39.701 -20.505 0.495 1.00 35.50 199 GLU A O 1
ATOM 1538 N N . ASP A 1 200 ? 37.887 -21.336 1.462 1.00 38.28 200 ASP A N 1
ATOM 1539 C CA . ASP A 1 200 ? 37.161 -21.617 0.212 1.00 38.28 200 ASP A CA 1
ATOM 1540 C C . ASP A 1 200 ? 36.204 -20.485 -0.226 1.00 38.28 200 ASP A C 1
ATOM 1542 O O . ASP A 1 200 ? 35.412 -20.644 -1.158 1.00 38.28 200 ASP A O 1
ATOM 1546 N N . LEU A 1 201 ? 36.220 -19.333 0.456 1.00 42.00 201 LEU A N 1
ATOM 1547 C CA . LEU A 1 201 ? 35.218 -18.268 0.287 1.00 42.00 201 LEU A CA 1
ATOM 1548 C C . LEU A 1 201 ? 35.587 -17.181 -0.748 1.00 42.00 201 LEU A C 1
ATOM 1550 O O . LEU A 1 201 ? 35.109 -16.054 -0.630 1.00 42.00 201 LEU A O 1
ATOM 1554 N N . GLU A 1 202 ? 36.418 -17.481 -1.753 1.00 42.88 202 GLU A N 1
ATOM 1555 C CA . GLU A 1 202 ? 36.822 -16.493 -2.777 1.00 42.88 202 GLU A CA 1
ATOM 1556 C C . GLU A 1 202 ? 35.868 -16.356 -3.982 1.00 42.88 202 GLU A C 1
ATOM 1558 O O . GLU A 1 202 ? 35.988 -15.393 -4.732 1.00 42.88 202 GLU A O 1
ATOM 1563 N N . ASP A 1 203 ? 34.849 -17.206 -4.138 1.00 45.06 203 ASP A N 1
ATOM 1564 C CA . ASP A 1 203 ? 34.096 -17.271 -5.409 1.00 45.06 203 ASP A CA 1
ATOM 1565 C C . ASP A 1 203 ? 32.604 -16.907 -5.350 1.00 45.06 203 ASP A C 1
ATOM 1567 O O . ASP A 1 203 ? 31.883 -17.064 -6.339 1.00 45.06 203 ASP A O 1
ATOM 1571 N N . PHE A 1 204 ? 32.091 -16.431 -4.216 1.00 45.44 204 PHE A N 1
ATOM 1572 C CA . PHE A 1 204 ? 30.654 -16.175 -4.082 1.00 45.44 204 PHE A CA 1
ATOM 1573 C C . PHE A 1 204 ? 30.296 -14.746 -4.492 1.00 45.44 204 PHE A C 1
ATOM 1575 O O . PHE A 1 204 ? 30.183 -13.832 -3.675 1.00 45.44 204 PHE A O 1
ATOM 1582 N N . ILE A 1 205 ? 30.088 -14.555 -5.794 1.00 52.69 205 ILE A N 1
ATOM 1583 C CA . ILE A 1 205 ? 29.472 -13.336 -6.318 1.00 52.69 205 ILE A CA 1
ATOM 1584 C C . ILE A 1 205 ? 27.973 -13.408 -6.010 1.00 52.69 205 ILE A C 1
ATOM 1586 O O . ILE A 1 205 ? 27.317 -14.416 -6.266 1.00 52.69 205 ILE A O 1
ATOM 1590 N N . THR A 1 206 ? 27.412 -12.338 -5.444 1.00 46.16 206 THR A N 1
ATOM 1591 C CA . THR A 1 206 ? 25.969 -12.248 -5.185 1.00 46.16 206 THR A CA 1
ATOM 1592 C C . THR A 1 206 ? 25.306 -11.363 -6.234 1.00 46.16 206 THR A C 1
ATOM 1594 O O . THR A 1 206 ? 25.838 -10.322 -6.615 1.00 46.16 206 THR A O 1
ATOM 1597 N N . GLY A 1 207 ? 24.155 -11.781 -6.748 1.00 52.22 207 GLY A N 1
ATOM 1598 C CA . GLY A 1 207 ? 23.504 -11.088 -7.857 1.00 52.22 207 GLY A CA 1
ATOM 1599 C C . GLY A 1 207 ? 22.370 -11.905 -8.455 1.00 52.22 207 GLY A C 1
ATOM 1600 O O . GLY A 1 207 ? 21.896 -12.865 -7.855 1.00 52.22 207 GLY A O 1
ATOM 1601 N N . ILE A 1 208 ? 21.935 -11.550 -9.659 1.00 52.69 208 ILE A N 1
ATOM 1602 C CA . ILE A 1 208 ? 20.891 -12.288 -10.378 1.00 52.69 208 ILE A CA 1
ATOM 1603 C C . ILE A 1 208 ? 21.537 -13.315 -11.310 1.00 52.69 208 ILE A C 1
ATOM 1605 O O . ILE A 1 208 ? 22.399 -12.963 -12.108 1.00 52.69 208 ILE A O 1
ATOM 1609 N N . CYS A 1 209 ? 21.097 -14.572 -11.224 1.00 68.31 209 CYS A N 1
ATOM 1610 C CA . CYS A 1 209 ? 21.484 -15.615 -12.170 1.00 68.31 209 CYS A CA 1
ATOM 1611 C C . CYS A 1 209 ? 21.004 -15.255 -13.576 1.00 68.31 209 CYS A C 1
ATOM 1613 O O . CYS A 1 209 ? 19.813 -15.084 -13.790 1.00 68.31 209 CYS A O 1
ATOM 1615 N N . GLU A 1 210 ? 21.886 -15.204 -14.560 1.00 72.75 210 GLU A N 1
ATOM 1616 C CA . GLU A 1 210 ? 21.554 -14.848 -15.942 1.00 72.75 210 GLU A CA 1
ATOM 1617 C C . GLU A 1 210 ? 20.845 -15.976 -16.715 1.00 72.75 210 GLU A C 1
ATOM 1619 O O . GLU A 1 210 ? 20.427 -15.767 -17.853 1.00 72.75 210 GLU A O 1
ATOM 1624 N N . SER A 1 211 ? 20.673 -17.155 -16.103 1.00 79.00 211 SER A N 1
ATOM 1625 C CA . SER A 1 211 ? 19.860 -18.254 -16.644 1.00 79.00 211 SER A CA 1
ATOM 1626 C C . SER A 1 211 ? 18.456 -18.280 -16.033 1.00 79.00 211 SER A C 1
ATOM 1628 O O . SER A 1 211 ? 17.476 -18.015 -16.726 1.00 79.00 211 SER A O 1
ATOM 1630 N N . CYS A 1 212 ? 18.331 -18.520 -14.722 1.00 68.62 212 CYS A N 1
ATOM 1631 C CA . CYS A 1 212 ? 17.015 -18.609 -14.075 1.00 68.62 212 CYS A CA 1
ATOM 1632 C C . CYS A 1 212 ? 16.462 -17.277 -13.563 1.00 68.62 212 CYS A C 1
ATOM 1634 O O . CYS A 1 212 ? 15.323 -17.232 -13.104 1.00 68.62 212 CYS A O 1
ATOM 1636 N N . LEU A 1 213 ? 17.253 -16.200 -13.613 1.00 52.06 213 LEU A N 1
ATOM 1637 C CA . LEU A 1 213 ? 16.871 -14.853 -13.169 1.00 52.06 213 LEU A CA 1
ATO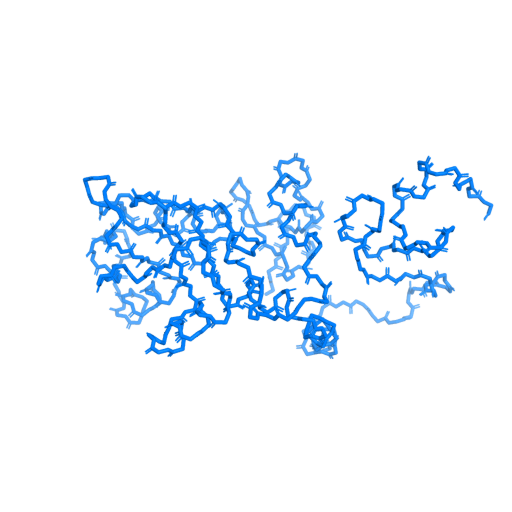M 1638 C C . LEU A 1 213 ? 16.522 -14.764 -11.675 1.00 52.06 213 LEU A C 1
ATOM 1640 O O . LEU A 1 213 ? 15.932 -13.783 -11.224 1.00 52.06 213 LEU A O 1
ATOM 1644 N N . VAL A 1 214 ? 16.942 -15.761 -10.890 1.00 50.62 214 VAL A N 1
ATOM 1645 C CA . VAL A 1 214 ? 16.805 -15.791 -9.432 1.00 50.62 214 VAL A CA 1
ATOM 1646 C C . VAL A 1 214 ? 18.030 -15.148 -8.791 1.00 50.62 214 VAL A C 1
ATOM 1648 O O . VAL A 1 214 ? 19.167 -15.411 -9.192 1.00 50.62 214 VAL A O 1
ATOM 1651 N N . PHE A 1 215 ? 17.798 -14.318 -7.772 1.00 50.34 215 PHE A N 1
ATOM 1652 C CA . PHE A 1 215 ? 18.877 -13.796 -6.945 1.00 50.34 215 PHE A CA 1
ATOM 1653 C C . PHE A 1 215 ? 19.583 -14.952 -6.231 1.00 50.34 215 PHE A C 1
ATOM 1655 O O . PHE A 1 215 ? 18.958 -15.719 -5.499 1.00 50.34 215 PHE A O 1
ATOM 1662 N N . SER A 1 216 ? 20.884 -15.074 -6.446 1.00 52.59 216 SER A N 1
ATOM 1663 C CA . SER A 1 216 ? 21.723 -16.062 -5.798 1.00 52.59 216 SER A CA 1
ATOM 1664 C C . SER A 1 216 ? 22.854 -15.355 -5.079 1.00 52.59 216 SER A C 1
ATOM 1666 O O . SER A 1 216 ? 23.481 -14.442 -5.612 1.00 52.59 216 SER A O 1
ATOM 1668 N N . VAL A 1 217 ? 23.108 -15.801 -3.855 1.00 51.69 217 VAL A N 1
ATOM 1669 C CA . VAL A 1 217 ? 24.319 -15.452 -3.106 1.00 51.69 217 VAL A CA 1
ATOM 1670 C C . VAL A 1 217 ? 25.511 -16.330 -3.506 1.00 51.69 217 VAL A C 1
ATOM 1672 O O . VAL A 1 217 ? 26.576 -16.228 -2.918 1.00 51.69 217 VAL A O 1
ATOM 1675 N N . ASP A 1 218 ? 25.303 -17.214 -4.482 1.00 67.06 218 ASP A N 1
ATOM 1676 C CA . ASP A 1 218 ? 26.259 -18.186 -4.991 1.00 67.06 218 ASP A CA 1
ATOM 1677 C C . ASP A 1 218 ? 26.206 -18.172 -6.523 1.00 67.06 218 ASP A C 1
ATOM 1679 O O . ASP A 1 218 ? 25.733 -19.122 -7.153 1.00 67.06 218 ASP A O 1
ATOM 1683 N N . LEU A 1 219 ? 26.620 -17.051 -7.128 1.00 62.31 219 LEU A N 1
ATOM 1684 C CA . LEU A 1 219 ? 26.856 -16.945 -8.567 1.00 62.31 219 LEU A CA 1
ATOM 1685 C C . LEU A 1 219 ? 28.320 -17.204 -8.895 1.00 62.31 219 LEU A C 1
ATOM 1687 O O . LEU A 1 219 ? 29.211 -16.620 -8.287 1.00 62.31 219 LEU A O 1
ATOM 1691 N N . LYS A 1 220 ? 28.539 -17.990 -9.949 1.00 74.50 220 LYS A N 1
ATOM 1692 C CA . LYS A 1 220 ? 29.834 -18.108 -10.621 1.00 74.50 220 LYS A CA 1
ATOM 1693 C C . LYS A 1 220 ? 29.676 -17.750 -12.089 1.00 74.50 220 LYS A C 1
ATOM 1695 O O . LYS A 1 220 ? 28.603 -17.942 -12.662 1.00 74.50 220 LYS A O 1
ATOM 1700 N N . TYR A 1 221 ? 30.726 -17.195 -12.683 1.00 72.88 221 TYR A N 1
ATOM 1701 C CA . TYR A 1 221 ? 30.736 -16.864 -14.103 1.00 72.88 221 TYR A CA 1
ATOM 1702 C C . TYR A 1 221 ? 31.045 -18.116 -14.926 1.00 72.88 221 TYR A C 1
ATOM 1704 O O . TYR A 1 221 ? 32.164 -18.617 -14.899 1.00 72.88 221 TYR A O 1
ATOM 1712 N N . VAL A 1 222 ? 30.049 -18.610 -15.655 1.00 76.00 222 VAL A N 1
ATOM 1713 C CA . VAL A 1 222 ? 30.086 -19.852 -16.428 1.00 76.00 222 VAL A CA 1
ATOM 1714 C C . VAL A 1 222 ? 29.602 -19.555 -17.846 1.00 76.00 222 VAL A C 1
ATOM 1716 O O . VAL A 1 222 ? 28.553 -18.944 -18.049 1.00 76.00 222 VAL A O 1
ATOM 1719 N N . HIS A 1 223 ? 30.398 -19.926 -18.852 1.00 75.38 223 HIS A N 1
ATOM 1720 C CA . HIS A 1 223 ? 30.073 -19.743 -20.277 1.00 75.38 223 HIS A CA 1
ATOM 1721 C C . HIS A 1 223 ? 29.588 -18.332 -20.664 1.00 75.38 223 HIS A C 1
ATOM 1723 O O . HIS A 1 223 ? 28.660 -18.160 -21.456 1.00 75.38 223 HIS A O 1
ATOM 1729 N N . GLY A 1 224 ? 30.232 -17.302 -20.115 1.00 70.00 224 GLY A N 1
ATOM 1730 C CA . GLY A 1 224 ? 29.918 -15.915 -20.444 1.00 70.00 224 GLY A CA 1
ATOM 1731 C C . GLY A 1 224 ? 28.762 -15.310 -19.640 1.00 70.00 224 GLY A C 1
ATOM 1732 O O . GLY A 1 224 ? 28.381 -14.172 -19.918 1.00 70.00 224 GLY A O 1
ATOM 1733 N N . ARG A 1 225 ? 28.201 -16.052 -18.675 1.00 74.88 225 ARG A N 1
ATOM 1734 C CA . ARG A 1 225 ? 27.036 -15.666 -17.872 1.00 74.88 225 ARG A CA 1
ATOM 1735 C C . ARG A 1 225 ? 27.250 -15.966 -16.386 1.00 74.88 225 ARG A C 1
ATOM 1737 O O . ARG A 1 225 ? 27.873 -16.957 -16.033 1.00 74.88 225 ARG A O 1
ATOM 1744 N N . TYR A 1 226 ? 26.716 -15.156 -15.484 1.00 74.69 226 TYR A N 1
ATOM 1745 C CA . TYR A 1 226 ? 26.710 -15.434 -14.049 1.00 74.69 226 TYR A CA 1
ATOM 1746 C C . TYR A 1 226 ? 25.563 -16.379 -13.696 1.00 74.69 226 TYR A C 1
ATOM 1748 O O . TYR A 1 226 ? 24.398 -16.004 -13.781 1.00 74.69 226 TYR A O 1
ATOM 1756 N N . LEU A 1 227 ? 25.871 -17.604 -13.278 1.00 77.31 227 LEU A N 1
ATOM 1757 C CA . LEU A 1 227 ? 24.888 -18.654 -13.019 1.00 77.31 227 LEU A CA 1
ATOM 1758 C C . LEU A 1 227 ? 24.846 -19.031 -11.542 1.00 77.31 227 LEU A C 1
ATOM 1760 O O . LEU A 1 227 ? 25.890 -19.121 -10.900 1.00 77.31 227 LEU A O 1
ATOM 1764 N N . CYS A 1 228 ? 23.650 -19.282 -11.001 1.00 74.88 228 CYS A N 1
ATOM 1765 C CA . CYS A 1 228 ? 23.477 -19.802 -9.642 1.00 74.88 228 CYS A CA 1
ATOM 1766 C C . CYS A 1 228 ? 23.812 -21.290 -9.571 1.00 74.88 228 CYS A C 1
ATOM 1768 O O . CYS A 1 228 ? 23.794 -21.970 -10.595 1.00 74.88 228 CYS A O 1
ATOM 1770 N N . ARG A 1 229 ? 24.038 -21.809 -8.358 1.00 75.25 229 ARG A N 1
ATOM 1771 C CA . ARG A 1 229 ? 24.337 -23.232 -8.120 1.00 75.25 229 ARG A CA 1
ATOM 1772 C C . ARG A 1 229 ? 23.454 -24.187 -8.927 1.00 75.25 229 ARG A C 1
ATOM 1774 O O . ARG A 1 229 ? 23.979 -25.059 -9.606 1.00 75.25 229 ARG A O 1
ATOM 1781 N N . ASN A 1 230 ? 22.139 -23.985 -8.898 1.00 75.94 230 ASN A N 1
ATOM 1782 C CA . ASN A 1 230 ? 21.202 -24.874 -9.584 1.00 75.94 230 ASN A CA 1
ATOM 1783 C C . ASN A 1 230 ? 21.359 -24.804 -11.111 1.00 75.94 230 ASN A C 1
ATOM 1785 O O . ASN A 1 230 ? 21.398 -25.835 -11.767 1.00 75.94 230 ASN A O 1
ATOM 1789 N N . CYS A 1 231 ? 21.521 -23.606 -11.678 1.00 79.75 231 CYS A N 1
ATOM 1790 C CA . CYS A 1 231 ? 21.712 -23.457 -13.122 1.00 79.75 231 CYS A CA 1
ATOM 1791 C C . CYS A 1 231 ? 23.069 -23.974 -13.599 1.00 79.75 231 CYS A C 1
ATOM 1793 O O . CYS A 1 231 ? 23.163 -24.443 -14.724 1.00 79.75 231 CYS A O 1
ATOM 1795 N N . ARG A 1 232 ? 24.108 -23.914 -12.759 1.00 84.50 232 ARG A N 1
ATOM 1796 C CA . ARG A 1 232 ? 25.411 -24.517 -13.077 1.00 84.50 232 ARG A CA 1
ATOM 1797 C C . ARG A 1 232 ? 25.333 -26.040 -13.123 1.00 84.50 232 ARG A C 1
ATOM 1799 O O . ARG A 1 232 ? 25.863 -26.650 -14.042 1.00 84.50 232 ARG A O 1
ATOM 1806 N N . GLN A 1 233 ? 24.603 -26.637 -12.180 1.00 77.69 233 GLN A N 1
ATOM 1807 C CA . GLN A 1 233 ? 24.348 -28.081 -12.161 1.00 77.69 233 GLN A CA 1
ATOM 1808 C C . GLN A 1 233 ? 23.519 -28.537 -13.373 1.00 77.69 233 GLN A C 1
ATOM 1810 O O . GLN A 1 233 ? 23.775 -29.600 -13.927 1.00 77.69 233 GLN A O 1
ATOM 1815 N N . GLU A 1 234 ? 22.557 -27.727 -13.820 1.00 73.50 234 GLU A N 1
ATOM 1816 C CA . GLU A 1 234 ? 21.762 -28.002 -15.027 1.00 73.50 234 GLU A CA 1
ATOM 1817 C C . GLU A 1 234 ? 22.552 -27.811 -16.335 1.00 73.50 234 GLU A C 1
ATOM 1819 O O . GLU A 1 234 ? 22.285 -28.514 -17.309 1.00 73.50 234 GLU A O 1
ATOM 1824 N N . GLU A 1 235 ? 23.531 -26.897 -16.367 1.00 68.25 235 GLU A N 1
ATOM 1825 C CA . GLU A 1 235 ? 24.442 -26.711 -17.509 1.00 68.25 235 GLU A CA 1
ATOM 1826 C C . GLU A 1 235 ? 25.607 -27.727 -17.536 1.00 68.25 235 GLU A C 1
ATOM 1828 O O . GLU A 1 235 ? 26.394 -27.721 -18.481 1.00 68.25 235 GLU A O 1
ATOM 1833 N N . GLY A 1 236 ? 25.668 -28.660 -16.576 1.00 59.09 236 GLY A N 1
ATOM 1834 C CA . GLY A 1 236 ? 26.601 -29.791 -16.594 1.00 59.09 236 GLY A CA 1
ATOM 1835 C C . GLY A 1 236 ? 27.977 -29.514 -15.986 1.00 59.09 236 GLY A C 1
ATOM 1836 O O . GLY A 1 236 ? 28.940 -30.175 -16.368 1.00 59.09 236 GLY A O 1
ATOM 1837 N N . GLU A 1 237 ? 28.096 -28.567 -15.048 1.00 52.34 237 GLU A N 1
ATOM 1838 C CA . GLU A 1 237 ? 29.289 -28.504 -14.194 1.00 52.34 237 GLU A CA 1
ATOM 1839 C C . GLU A 1 237 ? 29.267 -29.669 -13.190 1.00 52.34 237 GLU A C 1
ATOM 1841 O O . GLU A 1 237 ? 28.680 -29.577 -12.108 1.00 52.34 237 GLU A O 1
ATOM 1846 N N . ASP A 1 238 ? 29.902 -30.779 -13.569 1.00 47.28 238 ASP A N 1
ATOM 1847 C CA . ASP A 1 238 ? 30.347 -31.803 -12.627 1.00 47.28 238 ASP A CA 1
ATOM 1848 C C . ASP A 1 238 ? 31.444 -31.196 -11.734 1.00 47.28 238 ASP A C 1
ATOM 1850 O O . ASP A 1 238 ? 32.420 -30.624 -12.220 1.00 47.28 238 ASP A O 1
ATOM 1854 N N . TYR A 1 239 ? 31.259 -31.284 -10.417 1.00 45.22 239 TYR A N 1
ATOM 1855 C CA . TYR A 1 239 ? 32.233 -30.825 -9.428 1.00 45.22 239 TYR A CA 1
ATOM 1856 C C . TYR A 1 239 ? 33.481 -31.730 -9.464 1.00 45.22 239 TYR A C 1
ATOM 1858 O O . TYR A 1 239 ? 33.394 -32.885 -9.044 1.00 45.22 239 TYR A O 1
ATOM 1866 N N . GLU A 1 240 ? 34.626 -31.208 -9.918 1.00 35.62 240 GLU A N 1
ATOM 1867 C CA . GLU A 1 240 ? 35.961 -31.660 -9.474 1.00 35.62 240 GLU A CA 1
ATOM 1868 C C . GLU A 1 240 ? 36.483 -30.748 -8.359 1.00 35.62 240 GLU A C 1
ATOM 1870 O O . GLU A 1 240 ? 36.321 -29.509 -8.476 1.00 35.62 240 GLU A O 1
#